Protein AF-A0A328RUW9-F1 (afdb_monomer_lite)

Foldseek 3Di:
DDDDDDDDPDPDDPPPDDPPDDPDLVVLVVQLVVLVVPDQPSNLVSLVVSLVVLLVCCVPCVDPDDLVVLLSSLLSNLLSLLVNLQSLLVCLVPPPDDLVVNLVSLVVSLVSLVSSLVSLVVPVVNDQLLSNLSSLLSNLLSLLSNLLSLLVVLVVVPDDNDQLLVSLVSNVSSLVSLQSSCVSLVHHLVVCCVVFVPDLLVPQDLVCLCVGPQLVVQLVSLLVQCVDPSSLSSQCSNLVHNDSVVSSNSVSSLSSQASNNLNVLCPDPVNVVLSVVSNPQGDSCSSPDPSNVVVSVSSVVSSVSNNDPND

Structure (mmCIF, N/CA/C/O backbone):
data_AF-A0A328RUW9-F1
#
_entry.id   AF-A0A328RUW9-F1
#
loop_
_atom_site.group_PDB
_atom_site.id
_atom_site.type_symbol
_atom_site.label_atom_id
_atom_site.label_alt_id
_atom_site.label_comp_id
_atom_site.label_asym_id
_atom_site.label_entity_id
_atom_site.label_seq_id
_atom_site.pdbx_PDB_ins_code
_atom_site.Cartn_x
_atom_site.Cartn_y
_atom_site.Cartn_z
_atom_site.occupancy
_atom_site.B_iso_or_equiv
_atom_site.auth_seq_id
_atom_site.auth_comp_id
_atom_site.auth_asym_id
_atom_site.auth_atom_id
_atom_site.pdbx_PDB_model_num
ATOM 1 N N . MET A 1 1 ? -26.340 42.528 10.826 1.00 33.12 1 MET A N 1
ATOM 2 C CA . MET A 1 1 ? -26.388 43.174 9.498 1.00 33.12 1 MET A CA 1
ATOM 3 C C . MET A 1 1 ? -25.494 42.366 8.569 1.00 33.12 1 MET A C 1
ATOM 5 O O . MET A 1 1 ? -24.301 42.262 8.814 1.00 33.12 1 MET A O 1
ATOM 9 N N . PHE A 1 2 ? -26.116 41.661 7.626 1.00 29.81 2 PHE A N 1
ATOM 10 C CA . PHE A 1 2 ? -25.502 40.698 6.710 1.00 29.81 2 PHE A CA 1
ATOM 11 C C . PHE A 1 2 ? -24.514 41.362 5.740 1.00 29.81 2 PHE A C 1
ATOM 13 O O . PHE A 1 2 ? -24.867 42.364 5.126 1.00 29.81 2 PHE A O 1
ATOM 20 N N . LYS A 1 3 ? -23.371 40.717 5.474 1.00 25.55 3 LYS A N 1
ATOM 21 C CA . LYS A 1 3 ? -22.758 40.725 4.137 1.00 25.55 3 LYS A CA 1
ATOM 22 C C . LYS A 1 3 ? -22.291 39.315 3.778 1.00 25.55 3 LYS A C 1
ATOM 24 O O . LYS A 1 3 ? -21.266 38.836 4.246 1.00 25.55 3 LYS A O 1
ATOM 29 N N . LYS A 1 4 ? -23.117 38.661 2.958 1.00 32.19 4 LYS A N 1
ATOM 30 C CA . LYS A 1 4 ? -22.759 37.515 2.124 1.00 32.19 4 LYS A CA 1
ATOM 31 C C . LYS A 1 4 ? -21.744 37.995 1.081 1.00 32.19 4 LYS A C 1
ATOM 33 O O . LYS A 1 4 ? -22.046 38.950 0.372 1.00 32.19 4 LYS A O 1
ATOM 38 N N . CYS A 1 5 ? -20.620 37.304 0.942 1.00 24.52 5 CYS A N 1
ATOM 39 C CA . CYS A 1 5 ? -19.875 37.268 -0.313 1.00 24.52 5 CYS A CA 1
ATOM 40 C C . CYS A 1 5 ? -19.862 35.818 -0.785 1.00 24.52 5 CYS A C 1
ATOM 42 O O . CYS A 1 5 ? -19.140 34.977 -0.257 1.00 24.52 5 CYS A O 1
ATOM 44 N N . SER A 1 6 ? -20.742 35.538 -1.740 1.00 26.14 6 SER A N 1
ATOM 45 C CA . SER A 1 6 ? -20.756 34.318 -2.531 1.00 26.14 6 SER A CA 1
ATOM 46 C C . SER A 1 6 ? -19.511 34.302 -3.417 1.00 26.14 6 SER A C 1
ATOM 48 O O . SER A 1 6 ? -19.382 35.159 -4.288 1.00 26.14 6 SER A O 1
ATOM 50 N N . PHE A 1 7 ? -18.613 33.337 -3.227 1.00 26.19 7 PHE A N 1
ATOM 51 C CA . PHE A 1 7 ? -17.617 32.994 -4.240 1.00 26.19 7 PHE A CA 1
ATOM 52 C C . PHE A 1 7 ? -18.215 31.894 -5.121 1.00 26.19 7 PHE A C 1
ATOM 54 O O . PHE A 1 7 ? -18.138 30.707 -4.816 1.00 26.19 7 PHE A O 1
ATOM 61 N N . LEU A 1 8 ? -18.893 32.318 -6.189 1.00 23.81 8 LEU A N 1
ATOM 62 C CA . LEU A 1 8 ? -19.174 31.469 -7.342 1.00 23.81 8 LEU A CA 1
ATOM 63 C C . LEU A 1 8 ? -17.848 31.308 -8.100 1.00 23.81 8 LEU A C 1
ATOM 65 O O . LEU A 1 8 ? -17.395 32.253 -8.741 1.00 23.81 8 LEU A O 1
ATOM 69 N N . PHE A 1 9 ? -17.226 30.133 -8.038 1.00 24.97 9 PHE A N 1
ATOM 70 C CA . PHE A 1 9 ? -16.210 29.749 -9.019 1.00 24.97 9 PHE A CA 1
ATOM 71 C C . PHE A 1 9 ? -16.941 29.147 -10.223 1.00 24.97 9 PHE A C 1
ATOM 73 O O . PHE A 1 9 ? -17.293 27.969 -10.244 1.00 24.97 9 PHE A O 1
ATOM 80 N N . LEU A 1 10 ? -17.238 29.997 -11.206 1.00 22.72 10 LEU A N 1
ATOM 81 C CA . LEU A 1 10 ? -17.618 29.576 -12.551 1.00 22.72 10 LEU A CA 1
ATOM 82 C C . LEU A 1 10 ? -16.353 29.048 -13.235 1.00 22.72 10 LEU A C 1
ATOM 84 O O . LEU A 1 10 ? -15.489 29.819 -13.643 1.00 22.72 10 LEU A O 1
ATOM 88 N N . PHE A 1 11 ? -16.239 27.726 -13.340 1.00 25.73 11 PHE A N 1
ATOM 89 C CA . PHE A 1 11 ? -15.258 27.071 -14.199 1.00 25.73 11 PHE A CA 1
ATOM 90 C C . PHE A 1 11 ? -15.738 27.217 -15.650 1.00 25.73 11 PHE A C 1
ATOM 92 O O . PHE A 1 11 ? -16.469 26.383 -16.180 1.00 25.73 11 PHE A O 1
ATOM 99 N N . THR A 1 12 ? -15.388 28.327 -16.296 1.00 25.77 12 THR A N 1
ATOM 100 C CA . THR A 1 12 ? -15.455 28.424 -17.756 1.00 25.77 12 THR A CA 1
ATOM 101 C C . THR A 1 12 ? -14.309 27.605 -18.341 1.00 25.77 12 THR A C 1
ATOM 103 O O . THR A 1 12 ? -13.162 28.046 -18.354 1.00 25.77 12 THR A O 1
ATOM 106 N N . LEU A 1 13 ? -14.643 26.400 -18.806 1.00 27.92 13 LEU A N 1
ATOM 107 C CA . LEU A 1 13 ? -13.865 25.615 -19.762 1.00 27.92 13 LEU A CA 1
ATOM 108 C C . LEU A 1 13 ? -13.564 26.475 -20.999 1.00 27.92 13 LEU A C 1
ATOM 110 O O . LEU A 1 13 ? -14.406 26.617 -21.884 1.00 27.92 13 LEU A O 1
ATOM 114 N N . PHE A 1 14 ? -12.356 27.030 -21.081 1.00 25.03 14 PHE A N 1
ATOM 115 C CA . PHE A 1 14 ? -11.782 27.407 -22.367 1.00 25.03 14 PHE A CA 1
ATOM 116 C C . PHE A 1 14 ? -11.235 26.140 -23.026 1.00 25.03 14 PHE A C 1
ATOM 118 O O . PHE A 1 14 ? -10.097 25.731 -22.814 1.00 25.03 14 PHE A O 1
ATOM 125 N N . LEU A 1 15 ? -12.093 25.510 -23.829 1.00 30.55 15 LEU A N 1
ATOM 126 C CA . LEU A 1 15 ? -11.693 24.635 -24.924 1.00 30.55 15 LEU A CA 1
ATOM 127 C C . LEU A 1 15 ? -11.049 25.507 -26.008 1.00 30.55 15 LEU A C 1
ATOM 129 O O . LEU A 1 15 ? -11.712 25.969 -26.931 1.00 30.55 15 LEU A O 1
ATOM 133 N N . THR A 1 16 ? -9.748 25.740 -25.895 1.00 27.42 16 THR A N 1
ATOM 134 C CA . THR A 1 16 ? -8.914 26.005 -27.069 1.00 27.42 16 THR A CA 1
ATOM 135 C C . THR A 1 16 ? -7.974 24.826 -27.203 1.00 27.42 16 THR A C 1
ATOM 137 O O . THR A 1 16 ? -6.966 24.740 -26.508 1.00 27.42 16 THR A O 1
ATOM 140 N N . SER A 1 17 ? -8.368 23.882 -28.052 1.00 31.27 17 SER A N 1
ATOM 141 C CA . SER A 1 17 ? -7.553 22.754 -28.484 1.00 31.27 17 SER A CA 1
ATOM 142 C C . SER A 1 17 ? -6.257 23.276 -29.113 1.00 31.27 17 SER A C 1
ATOM 144 O O . SER A 1 17 ? -6.317 23.928 -30.160 1.00 31.27 17 SER A O 1
ATOM 146 N N . PRO A 1 18 ? -5.075 22.994 -28.537 1.00 29.78 18 PRO A N 1
ATOM 147 C CA . PRO A 1 18 ? -3.850 23.116 -29.299 1.00 29.78 18 PRO A CA 1
ATOM 148 C C . PRO A 1 18 ? -3.892 22.045 -30.392 1.00 29.78 18 PRO A C 1
ATOM 150 O O . PRO A 1 18 ? -4.284 20.903 -30.151 1.00 29.78 18 PRO A O 1
ATOM 153 N N . SER A 1 19 ? -3.520 22.419 -31.612 1.00 30.72 19 SER A N 1
ATOM 154 C CA . SER A 1 19 ? -3.302 21.484 -32.713 1.00 30.72 19 SER A CA 1
ATOM 155 C C . SER A 1 19 ? -2.382 20.345 -32.255 1.00 30.72 19 SER A C 1
ATOM 157 O O . SER A 1 19 ? -1.249 20.602 -31.848 1.00 30.72 19 SER A O 1
ATOM 159 N N . PHE A 1 20 ? -2.889 19.111 -32.324 1.00 38.22 20 PHE A N 1
ATOM 160 C CA . PHE A 1 20 ? -2.247 17.851 -31.930 1.00 38.22 20 PHE A CA 1
ATOM 161 C C . PHE A 1 20 ? -1.068 17.489 -32.854 1.00 38.22 20 PHE A C 1
ATOM 163 O O . PHE A 1 20 ? -1.126 16.541 -33.634 1.00 38.22 20 PHE A O 1
ATOM 170 N N . ALA A 1 21 ? 0.008 18.268 -32.804 1.00 32.38 21 ALA A N 1
ATOM 171 C CA . ALA A 1 21 ? 1.264 17.947 -33.464 1.00 32.38 21 ALA A CA 1
ATOM 172 C C . ALA A 1 21 ? 2.242 17.393 -32.419 1.00 32.38 21 ALA A C 1
ATOM 174 O O . ALA A 1 21 ? 2.659 18.124 -31.528 1.00 32.38 21 ALA A O 1
ATOM 175 N N . GLN A 1 22 ? 2.554 16.096 -32.536 1.00 40.03 22 GLN A N 1
ATOM 176 C CA . GLN A 1 22 ? 3.669 15.377 -31.897 1.00 40.03 22 GLN A CA 1
ATOM 177 C C . GLN A 1 22 ? 4.031 15.845 -30.479 1.00 40.03 22 GLN A C 1
ATOM 179 O O . GLN A 1 22 ? 5.004 16.570 -30.276 1.00 40.03 22 GLN A O 1
ATOM 184 N N . ILE A 1 23 ? 3.291 15.362 -29.479 1.00 44.06 23 ILE A N 1
ATOM 185 C CA . ILE A 1 23 ? 3.756 15.462 -28.096 1.00 44.06 23 ILE A CA 1
ATOM 186 C C . ILE A 1 23 ? 4.959 14.524 -27.954 1.00 44.06 23 ILE A C 1
ATOM 188 O O . ILE A 1 23 ? 4.825 13.304 -27.988 1.00 44.06 23 ILE A O 1
ATOM 192 N N . ASN A 1 24 ? 6.150 15.105 -27.850 1.00 47.62 24 ASN A N 1
ATOM 193 C CA . ASN A 1 24 ? 7.398 14.376 -27.694 1.00 47.62 24 ASN A CA 1
ATOM 194 C C . ASN A 1 24 ? 7.461 13.797 -26.271 1.00 47.62 24 ASN A C 1
ATOM 196 O O . ASN A 1 24 ? 7.440 14.545 -25.292 1.00 47.62 24 ASN A O 1
ATOM 200 N N . THR A 1 25 ? 7.556 12.477 -26.125 1.00 44.00 25 THR A N 1
ATOM 201 C CA . THR A 1 25 ? 7.647 11.815 -24.812 1.00 44.00 25 THR A CA 1
ATOM 202 C C . THR A 1 25 ? 8.848 12.270 -23.992 1.00 44.00 25 THR A C 1
ATOM 204 O O . THR A 1 25 ? 8.762 12.301 -22.765 1.00 44.00 25 THR A O 1
ATOM 207 N N . SER A 1 26 ? 9.918 12.748 -24.637 1.00 41.44 26 SER A N 1
ATOM 208 C CA . SER A 1 26 ? 11.033 13.401 -23.940 1.00 41.44 26 SER A CA 1
ATOM 209 C C . SER A 1 26 ? 10.656 14.756 -23.322 1.00 41.44 26 SER A C 1
ATOM 211 O O . SER A 1 26 ? 11.177 15.108 -22.268 1.00 41.44 26 SER A O 1
ATOM 213 N N . GLU A 1 27 ? 9.701 15.495 -23.894 1.00 47.84 27 GLU A N 1
ATOM 214 C CA . GLU A 1 27 ? 9.197 16.751 -23.326 1.00 47.84 27 GLU A CA 1
ATOM 215 C C . GLU A 1 27 ? 8.277 16.494 -22.124 1.00 47.84 27 GLU A C 1
ATOM 217 O O . GLU A 1 27 ? 8.373 17.194 -21.116 1.00 47.84 27 GLU A O 1
ATOM 222 N N . ILE A 1 28 ? 7.437 15.451 -22.191 1.00 49.62 28 ILE A N 1
ATOM 223 C CA . ILE A 1 28 ? 6.657 14.973 -21.036 1.00 49.62 28 ILE A CA 1
ATOM 224 C C . ILE A 1 28 ? 7.605 14.516 -19.924 1.00 49.62 28 ILE A C 1
ATOM 226 O O . ILE A 1 28 ? 7.399 14.869 -18.767 1.00 49.62 28 ILE A O 1
ATOM 230 N N . LEU A 1 29 ? 8.652 13.759 -20.266 1.00 49.72 29 LEU A N 1
ATOM 231 C CA . LEU A 1 29 ? 9.637 13.261 -19.309 1.00 49.72 29 LEU A CA 1
ATOM 232 C C . LEU A 1 29 ? 10.395 14.406 -18.628 1.00 49.72 29 LEU A C 1
ATOM 234 O O . LEU A 1 29 ? 10.507 14.396 -17.406 1.00 49.72 29 LEU A O 1
ATOM 238 N N . ASN A 1 30 ? 10.851 15.402 -19.390 1.00 50.91 30 ASN A N 1
ATOM 239 C CA . ASN A 1 30 ? 11.522 16.580 -18.842 1.00 50.91 30 ASN A CA 1
ATOM 240 C C . ASN A 1 30 ? 10.573 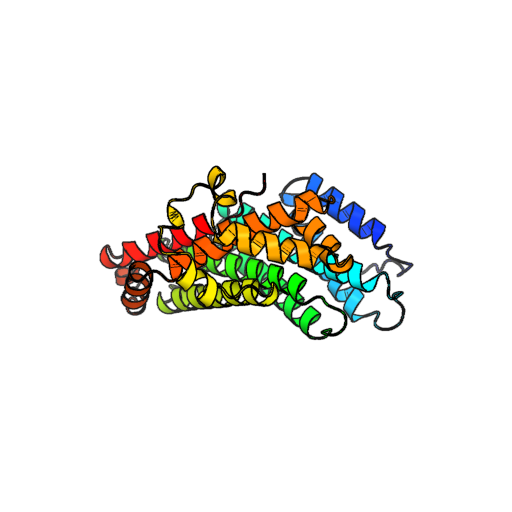17.376 -17.942 1.00 50.91 30 ASN A C 1
ATOM 242 O O . ASN A 1 30 ? 10.926 17.672 -16.811 1.00 50.91 30 ASN A O 1
ATOM 246 N N . LYS A 1 31 ? 9.323 17.616 -18.362 1.00 51.66 31 LYS A N 1
ATOM 247 C CA . LYS A 1 31 ? 8.317 18.299 -17.528 1.00 51.66 31 LYS A CA 1
ATOM 248 C C . LYS A 1 31 ? 7.958 17.514 -16.266 1.00 51.66 31 LYS A C 1
ATOM 250 O O . LYS A 1 31 ? 7.716 18.111 -15.221 1.00 51.66 31 LYS A O 1
ATOM 255 N N . TYR A 1 32 ? 7.930 16.187 -16.344 1.00 50.06 32 TYR A N 1
ATOM 256 C CA . TYR A 1 32 ? 7.729 15.311 -15.195 1.00 50.06 32 TYR A CA 1
ATOM 257 C C . TYR A 1 32 ? 8.921 15.386 -14.228 1.00 50.06 32 TYR A C 1
ATOM 259 O O . TYR A 1 32 ? 8.727 15.599 -13.033 1.00 50.06 32 TYR A O 1
ATOM 267 N N . GLN A 1 33 ? 10.153 15.300 -14.731 1.00 50.19 33 GLN A N 1
ATOM 268 C CA . GLN A 1 33 ? 11.377 15.452 -13.936 1.00 50.19 33 GLN A CA 1
ATOM 269 C C . GLN A 1 33 ? 11.500 16.855 -13.315 1.00 50.19 33 GLN A C 1
ATOM 271 O O . GLN A 1 33 ? 11.796 16.970 -12.127 1.00 50.19 33 GLN A O 1
ATOM 276 N N . ASP A 1 34 ? 11.182 17.904 -14.071 1.00 49.72 34 ASP A N 1
ATOM 277 C CA . ASP A 1 34 ? 11.147 19.292 -13.607 1.00 49.72 34 ASP A CA 1
ATOM 278 C C . ASP A 1 34 ? 10.069 19.487 -12.538 1.00 49.72 34 ASP A C 1
ATOM 280 O O . ASP A 1 34 ? 10.302 20.147 -11.528 1.00 49.72 34 ASP A O 1
ATOM 284 N N . SER A 1 35 ? 8.901 18.856 -12.695 1.00 47.50 35 SER A N 1
ATOM 285 C CA . SER A 1 35 ? 7.849 18.909 -11.679 1.00 47.50 35 SER A CA 1
ATOM 286 C C . SER A 1 35 ? 8.295 18.246 -10.372 1.00 47.50 35 SER A C 1
ATOM 288 O O . SER A 1 35 ? 8.070 18.821 -9.307 1.00 47.50 35 SER A O 1
ATOM 290 N N . ILE A 1 36 ? 8.994 17.100 -10.431 1.00 47.34 36 ILE A N 1
ATOM 291 C CA . ILE A 1 36 ? 9.583 16.440 -9.248 1.00 47.34 36 ILE A CA 1
ATOM 292 C C . ILE A 1 36 ? 10.536 17.401 -8.510 1.00 47.34 36 ILE A C 1
ATOM 294 O O . ILE A 1 36 ? 10.608 17.367 -7.281 1.00 47.34 36 ILE A O 1
ATOM 298 N N . LEU A 1 37 ? 11.231 18.279 -9.241 1.00 43.12 37 LEU A N 1
ATOM 299 C CA . LEU A 1 37 ? 12.169 19.271 -8.704 1.00 43.12 37 LEU A CA 1
ATOM 300 C C . LEU A 1 37 ? 11.493 20.557 -8.175 1.00 43.12 37 LEU A C 1
ATOM 302 O O . LEU A 1 37 ? 12.067 21.223 -7.315 1.00 43.12 37 LEU A O 1
ATOM 306 N N . LEU A 1 38 ? 10.288 20.912 -8.640 1.00 42.06 38 LEU A N 1
ATOM 307 C CA . LEU A 1 38 ? 9.646 22.224 -8.410 1.00 42.06 38 LEU A CA 1
ATOM 308 C C . LEU A 1 38 ? 8.835 22.371 -7.103 1.00 42.06 38 LEU A C 1
ATOM 310 O O . LEU A 1 38 ? 8.266 23.429 -6.840 1.00 42.06 38 LEU A O 1
ATOM 314 N N . GLY A 1 39 ? 8.829 21.370 -6.223 1.00 45.47 39 GLY A N 1
ATOM 315 C CA . GLY A 1 39 ? 8.186 21.466 -4.906 1.00 45.47 39 GLY A CA 1
ATOM 316 C C . GLY A 1 39 ? 6.698 21.070 -4.875 1.00 45.47 39 GLY A C 1
ATOM 317 O O . GLY A 1 39 ? 5.991 21.029 -5.879 1.00 45.47 39 GLY A O 1
ATOM 318 N N . LYS A 1 40 ? 6.233 20.725 -3.665 1.00 48.19 40 LYS A N 1
ATOM 319 C CA . LYS A 1 40 ? 5.115 19.793 -3.402 1.00 48.19 40 LYS A CA 1
ATOM 320 C C . LYS A 1 40 ? 3.722 20.202 -3.914 1.00 48.19 40 LYS A C 1
ATOM 322 O O . LYS A 1 40 ? 2.933 19.312 -4.217 1.00 48.19 40 LYS A O 1
ATOM 327 N N . GLU A 1 41 ? 3.385 21.492 -4.010 1.00 39.97 41 GLU A N 1
ATOM 328 C CA . GLU A 1 41 ? 2.019 21.915 -4.386 1.00 39.97 41 GLU A CA 1
ATOM 329 C C . GLU A 1 41 ? 1.788 22.062 -5.891 1.00 39.97 41 GLU A C 1
ATOM 331 O O . GLU A 1 41 ? 0.758 21.608 -6.388 1.00 39.97 41 GLU A O 1
ATOM 336 N N . GLN A 1 42 ? 2.738 22.640 -6.634 1.00 45.25 42 GLN A N 1
ATOM 337 C CA . GLN A 1 42 ? 2.649 22.698 -8.099 1.00 45.25 42 GLN A CA 1
ATOM 338 C C . GLN A 1 42 ? 2.752 21.294 -8.709 1.00 45.25 42 GLN A C 1
ATOM 340 O O . GLN A 1 42 ? 2.108 21.007 -9.713 1.00 45.25 42 GLN A O 1
ATOM 345 N N . PHE A 1 43 ? 3.473 20.392 -8.038 1.00 47.97 43 PHE A N 1
ATOM 346 C CA . PHE A 1 43 ? 3.611 18.993 -8.423 1.00 47.97 43 PHE A CA 1
ATOM 347 C C . PHE A 1 43 ? 2.277 18.238 -8.520 1.00 47.97 43 PHE A C 1
ATOM 349 O O . PHE A 1 43 ? 2.072 17.491 -9.469 1.00 47.97 43 PHE A O 1
ATOM 356 N N . PHE A 1 44 ? 1.352 18.431 -7.572 1.00 46.75 44 PHE A N 1
ATOM 357 C CA . PHE A 1 44 ? 0.122 17.631 -7.501 1.00 46.75 44 PHE A CA 1
ATOM 358 C C . PHE A 1 44 ? -0.809 17.872 -8.697 1.00 46.75 44 PHE A C 1
ATOM 360 O O . PHE A 1 44 ? -1.195 16.924 -9.381 1.00 46.75 44 PHE A O 1
ATOM 367 N N . ASN A 1 45 ? -1.115 19.138 -8.996 1.00 53.09 45 ASN A N 1
ATOM 368 C CA . ASN A 1 45 ? -1.995 19.478 -10.118 1.00 53.09 45 ASN A CA 1
ATOM 369 C C . ASN A 1 45 ? -1.340 19.114 -11.455 1.00 53.09 45 ASN A C 1
ATOM 371 O O . ASN A 1 45 ? -1.989 18.524 -12.313 1.00 53.09 45 ASN A O 1
ATOM 375 N N . VAL A 1 46 ? -0.035 19.377 -11.593 1.00 54.22 46 VAL A N 1
ATOM 376 C CA . VAL A 1 46 ? 0.720 19.072 -12.814 1.00 54.22 46 VAL A CA 1
ATOM 377 C C . VAL A 1 46 ? 0.781 17.565 -13.065 1.00 54.22 46 VAL A C 1
ATOM 379 O O . VAL A 1 46 ? 0.483 17.128 -14.171 1.00 54.22 46 VAL A O 1
ATOM 382 N N . VAL A 1 47 ? 1.086 16.742 -12.059 1.00 55.25 47 VAL A N 1
ATOM 383 C CA . VAL A 1 47 ? 1.159 15.281 -12.227 1.00 55.25 47 VAL A CA 1
ATOM 384 C C . VAL A 1 47 ? -0.216 14.656 -12.434 1.00 55.25 47 VAL A C 1
ATOM 386 O O . VAL A 1 47 ? -0.340 13.702 -13.207 1.00 55.25 47 VAL A O 1
ATOM 389 N N . GLN A 1 48 ? -1.260 15.173 -11.783 1.00 57.59 48 GLN A N 1
ATOM 390 C CA . GLN A 1 48 ? -2.625 14.699 -11.995 1.00 57.59 48 GLN A CA 1
ATOM 391 C C . GLN A 1 48 ? -3.107 15.010 -13.419 1.00 57.59 48 GLN A C 1
ATOM 393 O O . GLN A 1 48 ? -3.549 14.095 -14.116 1.00 57.59 48 GLN A O 1
ATOM 398 N N . GLU A 1 49 ? -2.968 16.258 -13.875 1.00 63.38 49 GLU A N 1
ATOM 399 C CA . GLU A 1 49 ? -3.320 16.670 -15.240 1.00 63.38 49 GLU A CA 1
ATOM 400 C C . GLU A 1 49 ? -2.501 15.907 -16.285 1.00 63.38 49 GLU A C 1
ATOM 402 O O . GLU A 1 49 ? -3.059 15.403 -17.256 1.00 63.38 49 GLU A O 1
ATOM 407 N N . GLN A 1 50 ? -1.196 15.727 -16.058 1.00 61.22 50 GLN A N 1
ATOM 408 C CA . GLN A 1 50 ? -0.329 14.951 -16.947 1.00 61.22 50 GLN A CA 1
ATOM 409 C C . GLN A 1 50 ? -0.709 13.473 -16.988 1.00 61.22 50 GLN A C 1
ATOM 411 O O . GLN A 1 50 ? -0.698 12.870 -18.055 1.00 61.22 50 GLN A O 1
ATOM 416 N N . THR A 1 51 ? -1.071 12.871 -15.854 1.00 60.66 51 THR A N 1
ATOM 417 C CA . THR A 1 51 ? -1.476 11.460 -15.833 1.00 60.66 51 THR A CA 1
ATOM 418 C C . THR A 1 51 ? -2.776 11.251 -16.602 1.00 60.66 51 THR A C 1
ATOM 420 O O . THR A 1 51 ? -2.874 10.298 -17.371 1.00 60.66 51 THR A O 1
ATOM 423 N N . LEU A 1 52 ? -3.753 12.148 -16.436 1.00 63.09 52 LEU A N 1
ATOM 424 C CA . LEU A 1 52 ? -5.004 12.109 -17.195 1.00 63.09 52 LEU A CA 1
ATOM 425 C C . LEU A 1 52 ? -4.758 12.352 -18.689 1.00 63.09 52 LEU A C 1
ATOM 427 O O . LEU A 1 52 ? -5.256 11.593 -19.511 1.00 63.09 52 LEU A O 1
ATOM 431 N N . MET A 1 53 ? -3.903 13.318 -19.037 1.00 66.00 53 MET A N 1
ATOM 432 C CA . MET A 1 53 ? -3.499 13.586 -20.420 1.00 66.00 53 MET A CA 1
ATOM 433 C C . MET A 1 53 ? -2.816 12.374 -21.070 1.00 66.00 53 MET A C 1
ATOM 435 O O . MET A 1 53 ? -3.103 12.056 -22.222 1.00 66.00 53 MET A O 1
ATOM 439 N N . ILE A 1 54 ? -1.942 11.668 -20.345 1.00 63.94 54 ILE A N 1
ATOM 440 C CA . ILE A 1 54 ? -1.300 10.435 -20.826 1.00 63.94 54 ILE A CA 1
ATOM 441 C C . ILE A 1 54 ? -2.346 9.340 -21.051 1.00 63.94 54 ILE A C 1
ATOM 443 O O . ILE A 1 54 ? -2.297 8.663 -22.075 1.00 63.94 54 ILE A O 1
ATOM 447 N N . ILE A 1 55 ? -3.293 9.163 -20.125 1.00 61.12 55 ILE A N 1
ATOM 448 C CA . ILE A 1 55 ? -4.377 8.182 -20.274 1.00 61.12 55 ILE A CA 1
ATOM 449 C C . ILE A 1 55 ? -5.214 8.498 -21.516 1.00 61.12 55 ILE A C 1
ATOM 451 O O . ILE A 1 55 ? -5.405 7.607 -22.341 1.00 61.12 55 ILE A O 1
ATOM 455 N N . ASP A 1 56 ? -5.651 9.747 -21.679 1.00 64.62 56 ASP A N 1
ATOM 456 C CA . ASP A 1 56 ? -6.457 10.174 -22.824 1.00 64.62 56 ASP A CA 1
ATOM 457 C C . ASP A 1 56 ? -5.692 9.978 -24.140 1.00 64.62 56 ASP A C 1
ATOM 459 O O . ASP A 1 56 ? -6.229 9.398 -25.081 1.00 64.62 56 ASP A O 1
ATOM 463 N N . THR A 1 57 ? -4.410 10.356 -24.184 1.00 63.47 57 THR A N 1
ATOM 464 C CA . THR A 1 57 ? -3.539 10.168 -25.361 1.00 63.47 57 THR A CA 1
ATOM 465 C C . THR A 1 57 ? -3.385 8.687 -25.720 1.00 63.47 57 THR A C 1
ATOM 467 O O . THR A 1 57 ? -3.467 8.301 -26.883 1.00 63.47 57 THR A O 1
ATOM 470 N N . LEU A 1 58 ? -3.205 7.818 -24.722 1.00 62.94 58 LEU A N 1
ATOM 471 C CA . LEU A 1 58 ? -3.068 6.378 -24.946 1.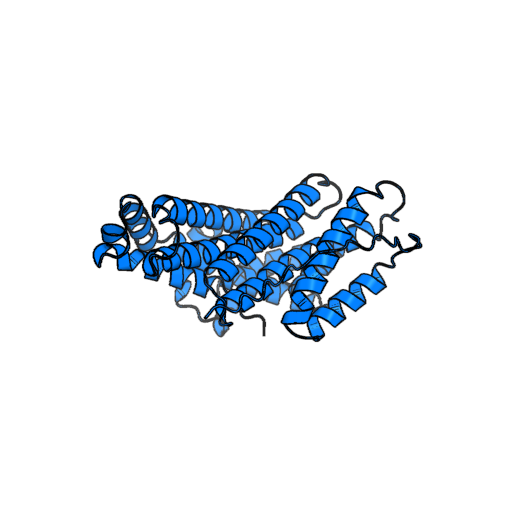00 62.94 58 LEU A CA 1
ATOM 472 C C . LEU A 1 58 ? -4.391 5.688 -25.322 1.00 62.94 58 LEU A C 1
ATOM 474 O O . LEU A 1 58 ? -4.364 4.575 -25.854 1.00 62.94 58 LEU A O 1
ATOM 478 N N . GLN A 1 59 ? -5.537 6.305 -25.023 1.00 64.12 59 GLN A N 1
ATOM 479 C CA . GLN A 1 59 ? -6.860 5.804 -25.394 1.00 64.12 59 GLN A CA 1
ATOM 480 C C . GLN A 1 59 ? -7.269 6.215 -26.813 1.00 64.12 59 GLN A C 1
ATOM 482 O O . GLN A 1 59 ? -7.931 5.429 -27.493 1.00 64.12 59 GLN A O 1
ATOM 487 N N . THR A 1 60 ? -6.879 7.408 -27.265 1.00 60.44 60 THR A N 1
ATOM 488 C CA . THR A 1 60 ? -7.279 7.956 -28.569 1.00 60.44 60 THR A CA 1
ATOM 489 C C . THR A 1 60 ? -6.378 7.512 -29.725 1.00 60.44 60 THR A C 1
ATOM 491 O O . THR A 1 60 ? -6.888 7.299 -30.822 1.00 60.44 60 THR A O 1
ATOM 494 N N . ASP A 1 61 ? -5.081 7.276 -29.495 1.00 55.88 61 ASP A N 1
ATOM 495 C CA . ASP A 1 61 ? -4.095 7.011 -30.559 1.00 55.88 61 ASP A CA 1
ATOM 496 C C . ASP A 1 61 ? -3.643 5.538 -30.635 1.00 55.88 61 ASP A C 1
ATOM 498 O O . ASP A 1 61 ? -2.491 5.163 -30.393 1.00 55.88 61 ASP A O 1
ATOM 502 N N . THR A 1 62 ? -4.573 4.646 -30.989 1.00 51.50 62 THR A N 1
ATOM 503 C CA . THR A 1 62 ? -4.312 3.192 -31.011 1.00 51.50 62 THR A CA 1
ATOM 504 C C . THR A 1 62 ? -3.393 2.713 -32.149 1.00 51.50 62 THR A C 1
ATOM 506 O O . THR A 1 62 ? -2.796 1.635 -32.024 1.00 51.50 62 THR A O 1
ATOM 509 N N . GLU A 1 63 ? -3.166 3.506 -33.204 1.00 52.19 63 GLU A N 1
ATOM 510 C CA . GLU A 1 63 ? -2.503 3.019 -34.429 1.00 52.19 63 GLU A CA 1
ATOM 511 C C . GLU A 1 63 ? -1.125 3.637 -34.750 1.00 52.19 63 GLU A C 1
ATOM 513 O O . GLU A 1 63 ? -0.315 2.948 -35.364 1.00 52.19 63 GLU A O 1
ATOM 518 N N . ASN A 1 64 ? -0.770 4.838 -34.266 1.00 49.19 64 ASN A N 1
ATOM 519 C CA . ASN A 1 64 ? 0.399 5.570 -34.804 1.00 49.19 64 ASN A CA 1
ATOM 520 C C . ASN A 1 64 ? 1.604 5.779 -33.873 1.00 49.19 64 ASN A C 1
ATOM 522 O O . ASN A 1 64 ? 2.613 6.321 -34.317 1.00 49.19 64 ASN A O 1
ATOM 526 N N . ILE A 1 65 ? 1.566 5.333 -32.614 1.00 51.19 65 ILE A N 1
ATOM 527 C CA . ILE A 1 65 ? 2.746 5.428 -31.738 1.00 51.19 65 ILE A CA 1
ATOM 528 C C . ILE A 1 65 ? 3.766 4.344 -32.142 1.00 51.19 65 ILE A C 1
ATOM 530 O O . ILE A 1 65 ? 3.429 3.156 -32.006 1.00 51.19 65 ILE A O 1
ATOM 534 N N . PRO A 1 66 ? 4.992 4.699 -32.594 1.00 49.78 66 PRO A N 1
ATOM 535 C CA . PRO A 1 66 ? 6.057 3.734 -32.852 1.00 49.78 66 PRO A CA 1
ATOM 536 C C . PRO A 1 66 ? 6.257 2.851 -31.620 1.00 49.78 66 PRO A C 1
ATOM 538 O O . PRO A 1 66 ? 6.257 3.329 -30.490 1.00 49.78 66 PRO A O 1
ATOM 541 N N . THR A 1 67 ? 6.427 1.548 -31.811 1.00 50.69 67 THR A N 1
ATOM 542 C CA . THR A 1 67 ? 6.481 0.537 -30.735 1.00 50.69 67 THR A CA 1
ATOM 543 C C . THR A 1 67 ? 7.483 0.832 -29.611 1.00 50.69 67 THR A C 1
ATOM 545 O O . THR A 1 67 ? 7.296 0.350 -28.494 1.00 50.69 67 THR A O 1
ATOM 548 N N . LEU A 1 68 ? 8.515 1.639 -29.876 1.00 45.34 68 LEU A N 1
ATOM 549 C CA . LEU A 1 68 ? 9.511 2.063 -28.891 1.00 45.34 68 LEU A CA 1
ATOM 550 C C . LEU A 1 68 ? 8.981 3.106 -27.881 1.00 45.34 68 LEU A C 1
ATOM 552 O O . LEU A 1 68 ? 9.530 3.215 -26.792 1.00 45.34 68 LEU A O 1
ATOM 556 N N . ASP A 1 69 ? 7.890 3.803 -28.198 1.00 66.50 69 ASP A N 1
ATOM 557 C CA . ASP A 1 69 ? 7.347 4.925 -27.418 1.00 66.50 69 ASP A CA 1
ATOM 558 C C . ASP A 1 69 ? 6.190 4.499 -26.475 1.00 66.50 69 ASP A C 1
ATOM 560 O O . ASP A 1 69 ? 5.962 5.069 -25.408 1.00 66.50 69 ASP A O 1
ATOM 564 N N . ARG A 1 70 ? 5.521 3.372 -26.770 1.00 70.25 70 ARG A N 1
ATOM 565 C CA . ARG A 1 70 ? 4.424 2.836 -25.930 1.00 70.25 70 ARG A CA 1
ATOM 566 C C . ARG A 1 70 ? 4.901 2.319 -24.568 1.00 70.25 70 ARG A C 1
ATOM 568 O O . ARG A 1 70 ? 4.271 2.582 -23.546 1.00 70.25 70 ARG A O 1
ATOM 575 N N . ASN A 1 71 ? 6.026 1.601 -24.537 1.00 72.31 71 ASN A N 1
ATOM 576 C CA . ASN A 1 71 ? 6.606 1.084 -23.288 1.00 72.31 71 ASN A CA 1
ATOM 577 C C . ASN A 1 71 ? 7.079 2.211 -22.362 1.00 72.31 71 ASN A C 1
ATOM 579 O O . ASN A 1 71 ? 7.004 2.089 -21.133 1.00 72.31 71 ASN A O 1
ATOM 583 N N . GLU A 1 72 ? 7.555 3.310 -22.948 1.00 75.19 72 GLU A N 1
ATOM 584 C CA . GLU A 1 72 ? 7.913 4.516 -22.212 1.00 75.19 72 GLU A CA 1
ATOM 585 C C . GLU A 1 72 ? 6.661 5.170 -21.627 1.00 75.19 72 GLU A C 1
ATOM 587 O O . GLU A 1 72 ? 6.608 5.388 -20.417 1.00 75.19 72 GLU A O 1
ATOM 592 N N . ALA A 1 73 ? 5.604 5.340 -22.421 1.00 76.00 73 ALA A N 1
ATOM 593 C CA . ALA A 1 73 ? 4.338 5.880 -21.938 1.00 76.00 73 ALA A CA 1
ATOM 594 C C . ALA A 1 73 ? 3.725 5.059 -20.783 1.00 76.00 73 ALA A C 1
ATOM 596 O O . ALA A 1 73 ? 3.267 5.633 -19.796 1.00 76.00 73 ALA A O 1
ATOM 597 N N . TYR A 1 74 ? 3.776 3.720 -20.829 1.00 82.69 74 TYR A N 1
ATOM 598 C CA . TYR A 1 74 ? 3.306 2.879 -19.715 1.00 82.69 74 TYR A CA 1
ATOM 599 C C . TYR A 1 74 ? 4.183 2.988 -18.464 1.00 82.69 74 TYR A C 1
ATOM 601 O O . TYR A 1 74 ? 3.671 2.946 -17.339 1.00 82.69 74 TYR A O 1
ATOM 609 N N . SER A 1 75 ? 5.496 3.142 -18.650 1.00 82.25 75 SER A N 1
ATOM 610 C CA . SER A 1 75 ? 6.433 3.376 -17.547 1.00 82.25 75 SER A CA 1
ATOM 611 C C . SER A 1 75 ? 6.142 4.714 -16.870 1.00 82.25 75 SER A C 1
ATOM 613 O O . SER A 1 75 ? 6.080 4.767 -15.642 1.00 82.25 75 SER A O 1
ATOM 615 N N . ILE A 1 76 ? 5.896 5.764 -17.660 1.00 79.19 76 ILE A N 1
ATOM 616 C CA . ILE A 1 76 ? 5.537 7.097 -17.167 1.00 79.19 76 ILE A CA 1
ATOM 617 C C . ILE A 1 76 ? 4.183 7.051 -16.458 1.00 79.19 76 ILE A C 1
ATOM 619 O O . ILE A 1 76 ? 4.110 7.496 -15.322 1.00 79.19 76 ILE A O 1
ATOM 623 N N . LEU A 1 77 ? 3.147 6.447 -17.051 1.00 83.62 77 LEU A N 1
ATOM 624 C CA . LEU A 1 77 ? 1.826 6.300 -16.422 1.00 83.62 77 LEU A CA 1
ATOM 625 C C . LEU A 1 77 ? 1.910 5.593 -15.061 1.00 83.62 77 LEU A C 1
ATOM 627 O O . LEU A 1 77 ? 1.257 5.988 -14.091 1.00 83.62 77 LEU A O 1
ATOM 631 N N . THR A 1 78 ? 2.717 4.532 -14.986 1.00 87.88 78 THR A N 1
ATOM 632 C CA . THR A 1 78 ? 2.942 3.796 -13.739 1.00 87.88 78 THR A CA 1
ATOM 633 C C . THR A 1 78 ? 3.629 4.686 -12.706 1.00 87.88 78 THR A C 1
ATOM 635 O O . THR A 1 78 ? 3.154 4.791 -11.574 1.00 87.88 78 THR A O 1
ATOM 638 N N . ALA A 1 79 ? 4.730 5.333 -13.096 1.00 84.81 79 ALA A N 1
ATOM 639 C CA . ALA A 1 79 ? 5.491 6.210 -12.220 1.00 84.81 79 ALA A CA 1
ATOM 640 C C . ALA A 1 79 ? 4.642 7.386 -11.729 1.00 84.81 79 ALA A C 1
ATOM 642 O O . ALA A 1 79 ? 4.526 7.582 -10.523 1.00 84.81 79 ALA A O 1
ATOM 643 N N . SER A 1 80 ? 3.974 8.102 -12.628 1.00 79.75 80 SER A N 1
ATOM 644 C CA . SER A 1 80 ? 3.161 9.269 -12.296 1.00 79.75 80 SER A CA 1
ATOM 645 C C . SER A 1 80 ? 2.014 8.917 -11.349 1.00 79.75 80 SER A C 1
ATOM 647 O O . SER A 1 80 ? 1.816 9.599 -10.347 1.00 79.75 80 SER A O 1
ATOM 649 N N . SER A 1 81 ? 1.315 7.802 -11.589 1.00 87.00 81 SER A N 1
ATOM 650 C CA . SER A 1 81 ? 0.241 7.329 -10.706 1.00 87.00 81 SER A CA 1
ATOM 651 C C . SER A 1 81 ? 0.769 6.952 -9.318 1.00 87.00 81 SER A C 1
ATOM 653 O O . SER A 1 81 ? 0.153 7.285 -8.304 1.00 87.00 81 SER A O 1
ATOM 655 N N . PHE A 1 82 ? 1.923 6.277 -9.258 1.00 89.50 82 PHE A N 1
ATOM 656 C CA . PHE A 1 82 ? 2.580 5.928 -7.999 1.00 89.50 82 PHE A CA 1
ATOM 657 C C . PHE A 1 82 ? 2.999 7.176 -7.213 1.00 89.50 82 PHE A C 1
ATOM 659 O O . PHE A 1 82 ? 2.695 7.294 -6.025 1.00 89.50 82 PHE A O 1
ATOM 666 N N . TYR A 1 83 ? 3.662 8.126 -7.872 1.00 83.75 83 TYR A N 1
ATOM 667 C CA . TYR A 1 83 ? 4.124 9.350 -7.231 1.00 83.75 83 TYR A CA 1
ATOM 668 C C . TYR A 1 83 ? 2.978 10.249 -6.806 1.00 83.75 83 TYR A C 1
ATOM 670 O O . TYR A 1 83 ? 3.041 10.808 -5.712 1.00 83.75 83 TYR A O 1
ATOM 678 N N . ASN A 1 84 ? 1.913 10.339 -7.604 1.00 82.56 84 ASN A N 1
ATOM 679 C CA . ASN A 1 84 ? 0.746 11.102 -7.196 1.00 82.56 84 ASN A CA 1
ATOM 680 C C . ASN A 1 84 ? 0.182 10.560 -5.877 1.00 82.56 84 ASN A C 1
ATOM 682 O O . ASN A 1 84 ? -0.068 11.321 -4.945 1.00 82.56 84 ASN A O 1
ATOM 686 N N . ALA A 1 85 ? 0.072 9.235 -5.751 1.00 87.38 85 ALA A N 1
ATOM 687 C CA . ALA A 1 85 ? -0.344 8.606 -4.505 1.00 87.38 85 ALA A CA 1
ATOM 688 C C . ALA A 1 85 ? 0.612 8.927 -3.349 1.00 87.38 85 ALA A C 1
ATOM 690 O O . ALA A 1 85 ? 0.177 9.351 -2.280 1.00 87.38 85 ALA A O 1
ATOM 691 N N . TYR A 1 86 ? 1.915 8.763 -3.575 1.00 85.00 86 TYR A N 1
ATOM 692 C CA . TYR A 1 86 ? 2.946 8.982 -2.567 1.00 85.00 86 TYR A CA 1
ATOM 693 C C . TYR A 1 86 ? 2.961 10.416 -2.024 1.00 85.00 86 TYR A C 1
ATOM 695 O O . TYR A 1 86 ? 2.828 10.625 -0.816 1.00 85.00 86 TYR A O 1
ATOM 703 N N . PHE A 1 87 ? 3.097 11.410 -2.902 1.00 81.19 87 PHE A N 1
ATOM 704 C CA . PHE A 1 87 ? 3.222 12.807 -2.492 1.00 81.19 87 PHE A CA 1
ATOM 705 C C . PHE A 1 87 ? 1.942 13.338 -1.863 1.00 81.19 87 PHE A C 1
ATOM 707 O O . PHE A 1 87 ? 1.999 14.079 -0.885 1.00 81.19 87 PHE A O 1
ATOM 714 N N . SER A 1 88 ? 0.787 12.904 -2.351 1.00 81.31 88 SER A N 1
ATOM 715 C CA . SER A 1 88 ? -0.486 13.280 -1.745 1.00 81.31 88 SER A CA 1
ATOM 716 C C . SER A 1 88 ? -0.676 12.689 -0.363 1.00 81.31 88 SER A C 1
ATOM 718 O O . SER A 1 88 ? -1.210 13.349 0.522 1.00 81.31 88 SER A O 1
ATOM 720 N N . ILE A 1 89 ? -0.225 11.452 -0.150 1.00 84.81 89 ILE A N 1
ATOM 721 C CA . ILE A 1 89 ? -0.238 10.850 1.178 1.00 84.81 89 ILE A CA 1
ATOM 722 C C . ILE A 1 89 ? 0.694 11.619 2.112 1.00 84.81 89 ILE A C 1
ATOM 724 O O . ILE A 1 89 ? 0.298 11.912 3.236 1.00 84.81 89 ILE A O 1
ATOM 728 N N . GLN A 1 90 ? 1.885 12.018 1.653 1.00 82.00 90 GLN A N 1
ATOM 729 C CA . GLN A 1 90 ? 2.740 12.909 2.439 1.00 82.00 90 GLN A CA 1
ATOM 730 C C . GLN A 1 90 ? 2.055 14.245 2.745 1.00 82.00 90 GLN 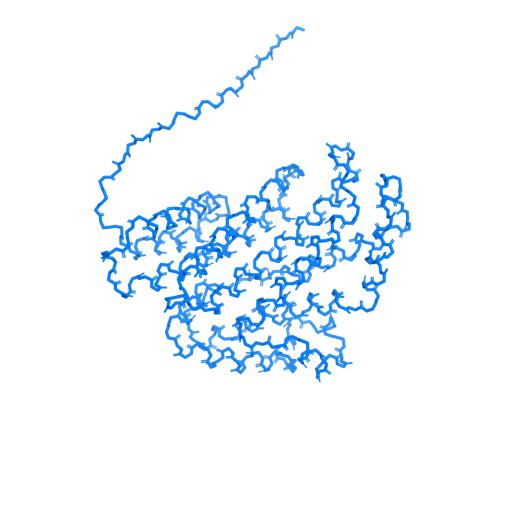A C 1
ATOM 732 O O . GLN A 1 90 ? 2.146 14.710 3.878 1.00 82.00 90 GLN A O 1
ATOM 737 N N . LYS A 1 91 ? 1.350 14.834 1.770 1.00 77.94 91 LYS A N 1
ATOM 738 C CA . LYS A 1 91 ? 0.569 16.065 1.947 1.00 77.94 91 LYS A CA 1
ATOM 739 C C . LYS A 1 91 ? -0.461 15.886 3.062 1.00 77.94 91 LYS A C 1
ATOM 741 O O . LYS A 1 91 ? -0.450 16.611 4.046 1.00 77.94 91 LYS A O 1
ATOM 746 N N . VAL A 1 92 ? -1.278 14.839 2.961 1.00 81.38 92 VAL A N 1
ATOM 747 C CA . VAL A 1 92 ? -2.286 14.465 3.965 1.00 81.38 92 VAL A CA 1
ATOM 748 C C . VAL A 1 92 ? -1.668 14.170 5.334 1.00 81.38 92 VAL A C 1
ATOM 750 O O . VAL A 1 92 ? -2.292 14.429 6.357 1.00 81.38 92 VAL A O 1
ATOM 753 N N . HIS A 1 93 ? -0.463 13.603 5.371 1.00 80.19 93 HIS A N 1
ATOM 754 C CA . HIS A 1 93 ? 0.188 13.205 6.612 1.00 80.19 93 HIS A CA 1
ATOM 755 C C . HIS A 1 93 ? 0.854 14.370 7.356 1.00 80.19 93 HIS A C 1
ATOM 757 O O . HIS A 1 93 ? 0.810 14.396 8.584 1.00 80.19 93 HIS A O 1
ATOM 763 N N . TYR A 1 94 ? 1.487 15.298 6.634 1.00 77.62 94 TYR A N 1
ATOM 764 C CA . TYR A 1 94 ? 2.329 16.342 7.224 1.00 77.62 94 TYR A CA 1
ATOM 765 C C . TYR A 1 94 ? 1.716 17.744 7.182 1.00 77.62 94 TYR A C 1
ATOM 767 O O . TYR A 1 94 ? 2.134 18.598 7.961 1.00 77.62 94 TYR A O 1
ATOM 775 N N . GLU A 1 95 ? 0.758 18.008 6.295 1.00 73.69 95 GLU A N 1
ATOM 776 C CA . GLU A 1 95 ? 0.153 19.333 6.167 1.00 73.69 95 GLU A CA 1
ATOM 777 C C . GLU A 1 95 ? -1.157 19.450 6.949 1.00 73.69 95 GLU A C 1
ATOM 779 O O . GLU A 1 95 ? -1.913 18.494 7.131 1.00 73.69 95 GLU A O 1
ATOM 784 N N . THR A 1 96 ? -1.453 20.668 7.401 1.00 76.50 96 THR A N 1
ATOM 785 C CA . THR A 1 96 ? -2.688 20.992 8.118 1.00 76.50 96 THR A CA 1
ATOM 786 C C . THR A 1 96 ? -3.849 21.161 7.139 1.00 76.50 96 THR A C 1
ATOM 788 O O . THR A 1 96 ? -4.247 22.278 6.814 1.00 76.50 96 THR A O 1
ATOM 791 N N . LEU A 1 97 ? -4.386 20.041 6.659 1.00 77.44 97 LEU A N 1
ATOM 792 C CA . LEU A 1 97 ? -5.594 19.985 5.832 1.00 77.44 97 LEU A CA 1
ATOM 793 C C . LEU A 1 97 ? -6.826 19.678 6.686 1.00 77.44 97 LEU A C 1
ATOM 795 O O . LEU A 1 97 ? -6.726 18.974 7.695 1.00 77.44 97 LEU A O 1
ATOM 799 N N . THR A 1 98 ? -8.008 20.135 6.262 1.00 83.38 98 THR A N 1
ATOM 800 C CA . THR A 1 98 ? -9.247 19.681 6.907 1.00 83.38 98 THR A CA 1
ATOM 801 C C . THR A 1 98 ? -9.444 18.188 6.658 1.00 83.38 98 THR A C 1
ATOM 803 O O . THR A 1 98 ? -9.013 17.645 5.640 1.00 83.38 98 THR A O 1
ATOM 806 N N . LEU A 1 99 ? -10.114 17.498 7.578 1.00 82.19 99 LEU A N 1
ATOM 807 C CA . LEU A 1 99 ? -10.327 16.059 7.442 1.00 82.19 99 LEU A CA 1
ATOM 808 C C . LEU A 1 99 ? -11.161 15.695 6.205 1.00 82.19 99 LEU A C 1
ATOM 810 O O . LEU A 1 99 ? -10.913 14.670 5.572 1.00 82.19 99 LEU A O 1
ATOM 814 N N . TYR A 1 100 ? -12.112 16.557 5.837 1.00 82.81 100 TYR A N 1
ATOM 815 C CA . TYR A 1 100 ? -12.851 16.434 4.584 1.00 82.81 100 TYR A CA 1
ATOM 816 C C . TYR A 1 100 ? -11.905 16.433 3.382 1.00 82.81 100 TYR A C 1
ATOM 818 O O . TYR A 1 100 ? -11.957 15.503 2.578 1.00 82.81 100 TYR A O 1
ATOM 826 N N . ASP A 1 101 ? -11.009 17.420 3.295 1.00 82.25 101 ASP A N 1
ATOM 827 C CA . ASP A 1 101 ? -10.068 17.539 2.177 1.00 82.25 101 ASP A CA 1
ATOM 828 C C . ASP A 1 101 ? -9.134 16.331 2.113 1.00 82.25 101 ASP A C 1
ATOM 830 O O . ASP A 1 101 ? -8.931 15.762 1.043 1.00 82.25 101 ASP A O 1
ATOM 834 N N . GLN A 1 102 ? -8.639 15.869 3.265 1.00 85.56 102 GLN A N 1
ATOM 835 C CA . GLN A 1 102 ? -7.809 14.667 3.345 1.00 85.56 102 GLN A CA 1
ATOM 836 C C . GLN A 1 102 ? -8.530 13.437 2.775 1.00 85.56 102 GLN A C 1
ATOM 838 O O . GLN A 1 102 ? -7.968 12.711 1.954 1.00 85.56 102 GLN A O 1
ATOM 843 N N . VAL A 1 103 ? -9.788 13.205 3.168 1.00 87.00 103 VAL A N 1
ATOM 844 C CA . VAL A 1 103 ? -10.589 12.073 2.673 1.00 87.00 103 VAL A CA 1
ATOM 845 C C . VAL A 1 103 ? -10.870 12.199 1.173 1.00 87.00 103 VAL A C 1
ATOM 847 O O . VAL A 1 103 ? -10.776 11.198 0.460 1.00 87.00 103 VAL A O 1
ATOM 850 N N . GLN A 1 104 ? -11.194 13.397 0.679 1.00 85.00 104 GLN A N 1
ATOM 851 C CA . GLN A 1 104 ? -11.456 13.616 -0.747 1.00 85.00 104 GLN A CA 1
ATOM 852 C C . GLN A 1 104 ? -10.205 13.398 -1.601 1.00 85.00 104 GLN A C 1
ATOM 854 O O . GLN A 1 104 ? -10.270 12.675 -2.594 1.00 85.00 104 GLN A O 1
ATOM 859 N N . ILE A 1 105 ? -9.055 13.936 -1.182 1.00 84.94 105 ILE A N 1
ATOM 860 C CA . ILE A 1 105 ? -7.766 13.725 -1.855 1.00 84.94 105 ILE A CA 1
ATOM 861 C C . ILE A 1 105 ? -7.479 12.224 -1.979 1.00 84.94 105 ILE A C 1
ATOM 863 O O . ILE A 1 105 ? -7.241 11.727 -3.079 1.00 84.94 105 ILE A O 1
ATOM 867 N N . LEU A 1 106 ? -7.583 11.474 -0.875 1.00 90.00 106 LEU A N 1
ATOM 868 C CA . LEU A 1 106 ? -7.324 10.029 -0.866 1.00 90.00 106 LEU A CA 1
ATOM 869 C C . LEU A 1 106 ? -8.287 9.244 -1.773 1.00 90.00 106 LEU A C 1
ATOM 871 O O . LEU A 1 106 ? -7.862 8.304 -2.443 1.00 90.00 106 LEU A O 1
ATOM 875 N N . ARG A 1 107 ? -9.571 9.622 -1.835 1.00 89.81 107 ARG A N 1
ATOM 876 C CA . ARG A 1 107 ? -10.551 8.983 -2.732 1.00 89.81 107 ARG A CA 1
ATOM 877 C C . ARG A 1 107 ? -10.250 9.245 -4.205 1.00 89.81 107 ARG A C 1
ATOM 879 O O . ARG A 1 107 ? -10.287 8.304 -4.995 1.00 89.81 107 ARG A O 1
ATOM 886 N N . ASN A 1 108 ? -9.907 10.482 -4.556 1.00 86.12 108 ASN A N 1
ATOM 887 C CA . ASN A 1 108 ? -9.560 10.851 -5.929 1.00 86.12 108 ASN A CA 1
ATOM 888 C C . ASN A 1 108 ? -8.330 10.074 -6.417 1.00 86.12 108 ASN A C 1
ATOM 890 O O . ASN A 1 108 ? -8.320 9.547 -7.527 1.00 86.12 108 ASN A O 1
ATOM 894 N N . ILE A 1 109 ? -7.325 9.920 -5.552 1.00 88.88 109 ILE A N 1
ATOM 895 C CA . ILE A 1 109 ? -6.127 9.122 -5.840 1.00 88.88 109 ILE A CA 1
ATOM 896 C C . ILE A 1 109 ? -6.478 7.655 -6.059 1.00 88.88 109 ILE A C 1
ATOM 898 O O . ILE A 1 109 ? -5.997 7.056 -7.017 1.00 88.88 109 ILE A O 1
ATOM 902 N N . LEU A 1 110 ? -7.321 7.064 -5.204 1.00 92.56 110 LEU A N 1
ATOM 903 C CA . LEU A 1 110 ? -7.750 5.675 -5.388 1.00 92.56 110 LEU A CA 1
ATOM 904 C C . LEU A 1 110 ? -8.421 5.474 -6.747 1.00 92.56 110 LEU A C 1
ATOM 906 O O . LEU A 1 110 ? -8.060 4.543 -7.462 1.00 92.56 110 LEU A O 1
ATOM 910 N N . GLN A 1 111 ? -9.328 6.376 -7.129 1.00 89.25 111 GLN A N 1
ATOM 911 C CA . GLN A 1 111 ? -10.002 6.324 -8.425 1.00 89.25 111 GLN A CA 1
ATOM 912 C C . GLN A 1 111 ? -9.014 6.427 -9.596 1.00 89.25 111 GLN A C 1
ATOM 914 O O . GLN A 1 111 ? -9.136 5.694 -10.582 1.00 89.25 111 GLN A O 1
ATOM 919 N N . GLN A 1 112 ? -8.016 7.305 -9.493 1.00 86.88 112 GLN A N 1
ATOM 920 C CA . GLN A 1 112 ? -6.978 7.435 -10.512 1.00 86.88 112 GLN A CA 1
ATOM 921 C C . GLN A 1 112 ? -6.132 6.162 -10.618 1.00 86.88 112 GLN A C 1
ATOM 923 O O . GLN A 1 112 ? -5.943 5.650 -11.719 1.00 86.88 112 GLN A O 1
ATOM 928 N N . ILE A 1 113 ? -5.658 5.612 -9.494 1.00 92.44 113 ILE A N 1
ATOM 929 C CA . ILE A 1 113 ? -4.864 4.376 -9.497 1.00 92.44 113 ILE A CA 1
ATOM 930 C C . ILE A 1 113 ? -5.683 3.212 -10.067 1.00 92.44 113 ILE A C 1
ATOM 932 O O . ILE A 1 113 ? -5.159 2.427 -10.856 1.00 92.44 113 ILE A O 1
ATOM 936 N N . ASP A 1 114 ? -6.965 3.105 -9.709 1.00 92.25 114 ASP A N 1
ATOM 937 C CA . ASP A 1 114 ? -7.865 2.086 -10.254 1.00 92.25 114 ASP A CA 1
ATOM 938 C C . ASP A 1 114 ? -8.019 2.215 -11.771 1.00 92.25 114 ASP A C 1
ATOM 940 O O . ASP A 1 114 ? -7.963 1.205 -12.477 1.00 92.25 114 ASP A O 1
ATOM 944 N N . SER A 1 115 ? -8.127 3.445 -12.277 1.00 87.50 115 SER A N 1
ATOM 945 C CA . SER A 1 115 ? -8.186 3.728 -13.714 1.00 87.50 115 SER A CA 1
ATOM 946 C C . SER A 1 115 ? -6.890 3.317 -14.420 1.00 87.50 115 SER A C 1
ATOM 948 O O . SER A 1 115 ? -6.944 2.616 -15.431 1.00 87.50 115 SER A O 1
ATOM 950 N N . SER A 1 116 ? -5.725 3.649 -13.850 1.00 88.81 116 SER A N 1
ATOM 951 C CA . SER A 1 116 ? -4.417 3.235 -14.377 1.00 88.81 116 SER A CA 1
ATOM 952 C C . SER A 1 116 ? -4.250 1.712 -14.374 1.00 88.81 116 SER A C 1
ATOM 954 O O . SER A 1 116 ? -3.826 1.134 -15.373 1.00 88.81 116 SER A O 1
ATOM 956 N N . ILE A 1 117 ? -4.625 1.027 -13.285 1.00 92.56 117 ILE A N 1
ATOM 957 C CA . ILE A 1 117 ? -4.571 -0.442 -13.200 1.00 92.56 117 ILE A CA 1
ATOM 958 C C . ILE A 1 117 ? -5.496 -1.074 -14.241 1.00 92.56 117 ILE A C 1
ATOM 960 O O . ILE A 1 117 ? -5.093 -2.026 -14.912 1.00 92.56 117 ILE A O 1
ATOM 964 N N . LEU A 1 118 ? -6.734 -0.584 -14.359 1.00 90.62 118 LEU A N 1
ATOM 965 C CA . LEU A 1 118 ? -7.704 -1.101 -15.319 1.00 90.62 118 LEU A CA 1
ATOM 966 C C . LEU A 1 118 ? -7.174 -0.947 -16.742 1.00 90.62 118 LEU A C 1
ATOM 968 O O . LEU A 1 118 ? -7.118 -1.932 -17.474 1.00 90.62 118 LEU A O 1
ATOM 972 N N . PHE A 1 119 ? -6.721 0.256 -17.096 1.00 85.94 119 PHE A N 1
ATOM 973 C CA . PHE A 1 119 ? -6.161 0.553 -18.405 1.00 85.94 119 PHE A CA 1
ATOM 974 C C . PHE A 1 119 ? -4.994 -0.382 -18.746 1.00 85.94 119 PHE A C 1
ATOM 976 O O . PHE A 1 119 ? -5.034 -1.079 -19.761 1.00 85.94 119 PHE A O 1
ATOM 983 N N . LEU A 1 120 ? -4.003 -0.492 -17.858 1.00 86.75 120 LEU A N 1
ATOM 984 C CA . LEU A 1 120 ? -2.831 -1.342 -18.068 1.00 86.75 120 LEU A CA 1
ATOM 985 C C . LEU A 1 120 ? -3.190 -2.832 -18.198 1.00 86.75 120 LEU A C 1
ATOM 987 O O . LEU A 1 120 ? -2.596 -3.545 -19.005 1.00 86.75 120 LEU A O 1
ATOM 991 N N . LYS A 1 121 ? -4.203 -3.310 -17.465 1.00 87.94 121 LYS A N 1
ATOM 992 C CA . LYS A 1 121 ? -4.689 -4.696 -17.576 1.00 87.94 121 LYS A CA 1
ATOM 993 C C . LYS A 1 121 ? -5.349 -5.014 -18.915 1.00 87.94 121 LYS A C 1
ATOM 995 O O . LYS A 1 121 ? -5.362 -6.180 -19.298 1.00 87.94 121 LYS A O 1
ATOM 1000 N N . THR A 1 122 ? -5.876 -4.020 -19.632 1.00 85.12 122 THR A N 1
ATOM 1001 C CA . THR A 1 122 ? -6.427 -4.238 -20.983 1.00 85.12 122 THR A CA 1
ATOM 1002 C C . THR A 1 122 ? -5.348 -4.457 -22.046 1.00 85.12 122 THR A C 1
ATOM 1004 O O . THR A 1 122 ? -5.677 -4.825 -23.172 1.00 85.12 122 THR A O 1
ATOM 1007 N N . LYS A 1 123 ? -4.065 -4.250 -21.707 1.00 82.31 123 LYS A N 1
ATOM 1008 C CA . LYS A 1 123 ? -2.916 -4.348 -22.622 1.00 82.31 123 LYS A CA 1
ATOM 1009 C C . LYS A 1 123 ? -1.859 -5.353 -22.115 1.00 82.31 123 LYS A C 1
ATOM 1011 O O . LYS A 1 123 ? -0.694 -4.983 -21.964 1.00 82.31 123 LYS A O 1
ATOM 1016 N N . PRO A 1 124 ? -2.229 -6.621 -21.842 1.00 76.38 124 PRO A N 1
ATOM 1017 C CA . PRO A 1 124 ? -1.351 -7.586 -21.170 1.00 76.38 124 PRO A CA 1
ATOM 1018 C C . PRO A 1 124 ? -0.076 -7.923 -21.957 1.00 76.38 124 PRO A C 1
ATOM 1020 O O . PRO A 1 124 ? 0.943 -8.220 -21.343 1.00 76.38 124 PRO A O 1
ATOM 1023 N N . ASP A 1 125 ? -0.111 -7.834 -23.288 1.00 75.50 125 ASP A N 1
ATOM 1024 C CA . ASP A 1 125 ? 1.039 -8.147 -24.149 1.00 75.50 125 ASP A CA 1
ATOM 1025 C C . ASP A 1 125 ? 2.077 -7.016 -24.211 1.00 75.50 125 ASP A C 1
ATOM 1027 O O . ASP A 1 125 ? 3.199 -7.221 -24.669 1.00 75.50 125 ASP A O 1
ATOM 1031 N N . LEU A 1 126 ? 1.704 -5.813 -23.765 1.00 69.19 126 LEU A N 1
ATOM 1032 C CA . LEU A 1 126 ? 2.530 -4.608 -23.875 1.00 69.19 126 LEU A CA 1
ATOM 1033 C C . LEU A 1 126 ? 2.969 -4.064 -22.514 1.00 69.19 126 LEU A C 1
ATOM 1035 O O . LEU A 1 126 ? 3.962 -3.347 -22.421 1.00 69.19 126 LEU A O 1
ATOM 1039 N N . VAL A 1 127 ? 2.236 -4.387 -21.449 1.00 77.44 127 VAL A N 1
ATOM 1040 C CA . VAL A 1 127 ? 2.529 -3.890 -20.108 1.00 77.44 127 VAL A CA 1
ATOM 1041 C C . VAL A 1 127 ? 3.258 -4.947 -19.307 1.00 77.44 127 VAL A C 1
ATOM 1043 O O . VAL A 1 127 ? 2.765 -6.052 -19.082 1.00 77.44 127 VAL A O 1
ATOM 1046 N N . ASN A 1 128 ? 4.409 -4.563 -18.763 1.00 80.62 128 ASN A N 1
ATOM 1047 C CA . ASN A 1 128 ? 5.059 -5.405 -17.788 1.00 80.62 128 ASN A CA 1
ATOM 1048 C C . ASN A 1 128 ? 4.209 -5.523 -16.507 1.00 80.62 128 ASN A C 1
ATOM 1050 O O . ASN A 1 128 ? 3.967 -4.539 -15.805 1.00 80.62 128 ASN A O 1
ATOM 1054 N N . LYS A 1 129 ? 3.844 -6.757 -16.143 1.00 86.38 129 LYS A N 1
ATOM 1055 C CA . LYS A 1 129 ? 3.144 -7.074 -14.894 1.00 86.38 129 LYS A CA 1
ATOM 1056 C C . LYS A 1 129 ? 3.829 -6.490 -13.653 1.00 86.38 129 LYS A C 1
ATOM 1058 O O . LYS A 1 129 ? 3.133 -6.075 -12.732 1.00 86.38 129 LYS A O 1
ATOM 1063 N N . GLU A 1 130 ? 5.165 -6.423 -13.606 1.00 87.94 130 GLU A N 1
ATOM 1064 C CA . GLU A 1 130 ? 5.855 -5.873 -12.431 1.00 87.94 130 GLU A CA 1
ATOM 1065 C C . GLU A 1 130 ? 5.612 -4.367 -12.262 1.00 87.94 130 GLU A C 1
ATOM 1067 O O . GLU A 1 130 ? 5.532 -3.896 -11.130 1.00 87.94 130 GLU A O 1
ATOM 1072 N N . SER A 1 131 ? 5.404 -3.623 -13.353 1.00 81.00 131 SER A N 1
ATOM 1073 C CA . SER A 1 131 ? 5.035 -2.202 -13.301 1.00 81.00 131 SER A CA 1
ATOM 1074 C C . SER A 1 131 ? 3.675 -2.016 -12.614 1.00 81.00 131 SER A C 1
ATOM 1076 O O . SER A 1 131 ? 3.528 -1.172 -11.731 1.00 81.00 131 SER A O 1
ATOM 1078 N N . ILE A 1 132 ? 2.709 -2.897 -12.896 1.00 90.31 132 ILE A N 1
ATOM 1079 C CA . ILE A 1 132 ? 1.403 -2.913 -12.213 1.00 90.31 132 ILE A CA 1
ATOM 1080 C C . ILE A 1 132 ? 1.566 -3.217 -10.709 1.00 90.31 132 ILE A C 1
ATOM 1082 O O . ILE A 1 132 ? 0.797 -2.722 -9.883 1.00 90.31 132 ILE A O 1
ATOM 1086 N N . GLY A 1 133 ? 2.603 -3.972 -10.326 1.00 93.06 133 GLY A N 1
ATOM 1087 C CA . GLY A 1 133 ? 2.943 -4.253 -8.930 1.00 93.06 133 GLY A CA 1
ATOM 1088 C C . GLY A 1 133 ? 3.113 -2.990 -8.076 1.00 93.06 133 GLY A C 1
ATOM 1089 O O . GLY A 1 133 ? 2.636 -2.960 -6.939 1.00 93.06 133 GLY A O 1
ATOM 1090 N N . PHE A 1 134 ? 3.701 -1.919 -8.622 1.00 92.19 134 PHE A N 1
ATOM 1091 C CA . PHE A 1 134 ? 3.824 -0.637 -7.914 1.00 92.19 134 PHE A CA 1
ATOM 1092 C C . PHE A 1 134 ? 2.486 0.080 -7.731 1.00 92.19 134 PHE A C 1
ATOM 1094 O O . PHE A 1 134 ? 2.273 0.710 -6.697 1.00 92.19 134 PHE A O 1
ATOM 1101 N N . LEU A 1 135 ? 1.555 -0.056 -8.677 1.00 94.31 135 LEU A N 1
ATOM 1102 C CA . LEU A 1 135 ? 0.217 0.525 -8.546 1.00 94.31 135 LEU A CA 1
ATOM 1103 C C . LEU A 1 135 ? -0.613 -0.187 -7.481 1.00 94.31 135 LEU A C 1
ATOM 1105 O O . LEU A 1 135 ? -1.308 0.468 -6.711 1.00 94.31 135 LEU A O 1
ATOM 1109 N N . PHE A 1 136 ? -0.502 -1.515 -7.376 1.00 96.00 136 PHE A N 1
ATOM 1110 C CA . PHE A 1 136 ? -1.107 -2.244 -6.258 1.00 96.00 136 PHE A CA 1
ATOM 1111 C C . PHE A 1 136 ? -0.521 -1.807 -4.918 1.00 96.00 136 PHE A C 1
ATOM 1113 O O . PHE A 1 136 ? -1.267 -1.632 -3.957 1.00 96.00 136 PHE A O 1
ATOM 1120 N N . TYR A 1 137 ? 0.792 -1.577 -4.855 1.00 94.19 137 TYR A N 1
ATOM 1121 C CA . TYR A 1 137 ? 1.409 -1.038 -3.650 1.00 94.19 137 TYR A CA 1
ATOM 1122 C C . TYR A 1 137 ? 0.848 0.348 -3.297 1.00 94.19 137 TYR A C 1
ATOM 1124 O O . TYR A 1 137 ? 0.346 0.526 -2.187 1.00 94.19 137 TYR A O 1
ATOM 1132 N N . ALA A 1 138 ? 0.846 1.288 -4.249 1.00 93.62 138 ALA A N 1
ATOM 1133 C CA . ALA A 1 138 ? 0.280 2.623 -4.065 1.00 93.62 138 ALA A CA 1
ATOM 1134 C C . ALA A 1 138 ? -1.182 2.561 -3.602 1.00 93.62 138 ALA A C 1
ATOM 1136 O O . ALA A 1 138 ? -1.533 3.176 -2.600 1.00 93.62 138 ALA A O 1
ATOM 1137 N N . ARG A 1 139 ? -2.018 1.749 -4.262 1.00 96.19 139 ARG A N 1
ATOM 1138 C CA . ARG A 1 139 ? -3.435 1.593 -3.912 1.00 96.19 139 ARG A CA 1
ATOM 1139 C C . ARG A 1 139 ? -3.628 1.040 -2.506 1.00 96.19 139 ARG A C 1
ATOM 1141 O O . ARG A 1 139 ? -4.426 1.581 -1.742 1.00 96.19 139 ARG A O 1
ATOM 1148 N N . GLY A 1 140 ? -2.905 -0.026 -2.158 1.00 96.00 140 GLY A N 1
ATOM 1149 C CA . GLY A 1 140 ? -2.963 -0.617 -0.824 1.00 96.00 140 GLY A CA 1
ATOM 1150 C C . GLY A 1 140 ? -2.577 0.402 0.244 1.00 96.00 140 GLY A C 1
ATOM 1151 O O . GLY A 1 140 ? -3.283 0.572 1.234 1.00 96.00 140 GLY A O 1
ATOM 1152 N N . PHE A 1 141 ? -1.517 1.162 -0.004 1.00 92.81 141 PHE A N 1
ATOM 1153 C CA . PHE A 1 141 ? -1.064 2.207 0.900 1.00 92.81 141 PHE A CA 1
ATOM 1154 C C . PHE A 1 141 ? -2.080 3.353 1.057 1.00 92.81 141 PHE A C 1
ATOM 1156 O O . PHE A 1 141 ? -2.412 3.732 2.183 1.00 92.81 141 PHE A O 1
ATOM 1163 N N . THR A 1 142 ? -2.670 3.843 -0.037 1.00 94.81 142 THR A N 1
ATOM 1164 C CA . THR A 1 142 ? -3.731 4.864 0.016 1.00 94.81 142 THR A CA 1
ATOM 1165 C C . THR A 1 142 ? -4.947 4.381 0.812 1.00 94.81 142 THR A C 1
ATOM 1167 O O . THR A 1 142 ? -5.521 5.153 1.580 1.00 94.81 142 THR A O 1
ATOM 1170 N N . LYS A 1 143 ? -5.322 3.099 0.704 1.00 96.38 143 LYS A N 1
ATOM 1171 C CA . LYS A 1 143 ? -6.412 2.501 1.498 1.00 96.38 143 LYS A CA 1
ATOM 1172 C C . LYS A 1 143 ? -6.107 2.477 2.997 1.00 96.38 143 LYS A C 1
ATOM 1174 O O . LYS A 1 143 ? -7.001 2.761 3.793 1.00 96.38 143 LYS A O 1
ATOM 1179 N N . LEU A 1 144 ? -4.867 2.183 3.398 1.00 95.38 144 LEU A N 1
ATOM 1180 C CA . LEU A 1 144 ? -4.452 2.235 4.809 1.00 95.38 144 LEU A CA 1
ATOM 1181 C C . LEU A 1 144 ? -4.569 3.655 5.370 1.00 95.38 144 LEU A C 1
ATOM 1183 O O . LEU A 1 144 ? -5.138 3.860 6.442 1.00 95.38 144 LEU A O 1
ATOM 1187 N N . TYR A 1 145 ? -4.115 4.644 4.602 1.00 93.38 145 TYR A N 1
ATOM 1188 C CA . TYR A 1 145 ? -4.255 6.053 4.962 1.00 93.38 145 TYR A CA 1
ATOM 1189 C C . TYR A 1 145 ? -5.709 6.497 5.062 1.00 93.38 145 TYR A C 1
ATOM 1191 O O . TYR A 1 145 ? -6.097 7.149 6.030 1.00 93.38 145 TYR A O 1
ATOM 1199 N N . LEU A 1 146 ? -6.532 6.106 4.093 1.00 93.69 146 LEU A N 1
ATOM 1200 C CA . LEU A 1 146 ? -7.957 6.406 4.114 1.00 93.69 146 LEU A CA 1
ATOM 1201 C C . LEU A 1 146 ? -8.637 5.762 5.328 1.00 93.69 146 LEU A C 1
ATOM 1203 O O . LEU A 1 146 ? -9.447 6.415 5.976 1.00 93.69 146 LEU A O 1
ATOM 1207 N N . SER A 1 147 ? -8.249 4.539 5.698 1.00 93.69 147 SER A N 1
ATOM 1208 C CA . SER A 1 147 ? -8.742 3.863 6.907 1.00 93.69 147 SER A CA 1
ATOM 1209 C C . SER A 1 147 ? -8.443 4.675 8.172 1.00 93.69 147 SER A C 1
ATOM 1211 O O . SER A 1 147 ? -9.332 4.874 8.998 1.00 93.69 147 SER A O 1
ATOM 1213 N N . LYS A 1 148 ? -7.221 5.213 8.293 1.00 92.81 148 LYS A N 1
ATOM 1214 C CA . LYS A 1 148 ? -6.830 6.108 9.394 1.00 92.81 148 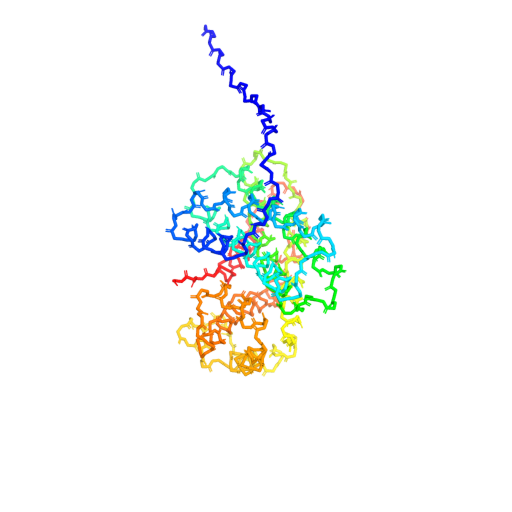LYS A CA 1
ATOM 1215 C C . LYS A 1 148 ? -7.671 7.377 9.436 1.00 92.81 148 LYS A C 1
ATOM 1217 O O . LYS A 1 148 ? -8.176 7.733 10.497 1.00 92.81 148 LYS A O 1
ATOM 1222 N N . GLN A 1 149 ? -7.857 8.042 8.297 1.00 89.69 149 GLN A N 1
ATOM 1223 C CA . GLN A 1 149 ? -8.621 9.290 8.274 1.00 89.69 149 GLN A CA 1
ATOM 1224 C C . GLN A 1 149 ? -10.108 9.076 8.551 1.00 89.69 149 GLN A C 1
ATOM 1226 O O . GLN A 1 149 ? -10.710 9.854 9.285 1.00 89.69 149 GLN A O 1
ATOM 1231 N N . LEU A 1 150 ? -10.693 7.989 8.048 1.00 89.25 150 LEU A N 1
ATOM 1232 C CA . LEU A 1 150 ? -12.076 7.628 8.356 1.00 89.25 150 LEU A CA 1
ATOM 1233 C C . LEU A 1 150 ? -12.254 7.291 9.839 1.00 89.25 150 LEU A C 1
ATOM 1235 O O . LEU A 1 150 ? -13.226 7.736 10.443 1.00 89.25 150 LEU A O 1
ATOM 1239 N N . LEU A 1 151 ? -11.298 6.584 10.450 1.00 88.88 151 LEU A N 1
ATOM 1240 C CA . LEU A 1 151 ? -11.337 6.300 11.884 1.00 88.88 151 LEU A CA 1
ATOM 1241 C C . LEU A 1 151 ? -11.216 7.580 12.724 1.00 88.88 151 LEU A C 1
ATOM 1243 O O . LEU A 1 151 ? -11.984 7.779 13.664 1.00 88.88 151 LEU A O 1
ATOM 1247 N N . ASN A 1 152 ? -10.303 8.481 12.354 1.00 84.81 152 ASN A N 1
ATOM 1248 C CA . ASN A 1 152 ? -10.176 9.784 13.001 1.00 84.81 152 ASN A CA 1
ATOM 1249 C C . ASN A 1 152 ? -11.460 10.608 12.853 1.00 84.81 152 ASN A C 1
ATOM 1251 O O . ASN A 1 152 ? -11.877 11.248 13.813 1.00 84.81 152 ASN A O 1
ATOM 1255 N N . ALA A 1 153 ? -12.129 10.556 11.698 1.00 81.44 153 ALA A N 1
ATOM 1256 C CA . ALA A 1 153 ? -13.356 11.313 11.435 1.00 81.44 153 ALA A CA 1
ATOM 1257 C C . ALA A 1 153 ? -14.492 10.995 12.392 1.00 81.44 153 ALA A C 1
ATOM 1259 O O . ALA A 1 153 ? -15.253 11.897 12.752 1.00 81.44 153 ALA A O 1
ATOM 1260 N N . ILE A 1 154 ? -14.556 9.749 12.860 1.00 77.25 154 ILE A N 1
ATOM 1261 C CA . ILE A 1 154 ? -15.543 9.327 13.847 1.00 77.25 154 ILE A CA 1
ATOM 1262 C C . ILE A 1 154 ? -15.373 10.135 15.136 1.00 77.25 154 ILE A C 1
ATOM 1264 O O . ILE A 1 154 ? -16.369 10.593 15.683 1.00 77.25 154 ILE A O 1
ATOM 1268 N N . VAL A 1 155 ? -14.138 10.410 15.569 1.00 69.75 155 VAL A N 1
ATOM 1269 C CA . VAL A 1 155 ? -13.837 11.149 16.812 1.00 69.75 155 VAL A CA 1
ATOM 1270 C C . VAL A 1 155 ? -14.340 12.598 16.769 1.00 69.75 155 VAL A C 1
ATOM 1272 O O . VAL A 1 155 ? -14.747 13.139 17.796 1.00 69.75 155 VAL A O 1
ATOM 1275 N N . TRP A 1 156 ? -14.365 13.230 15.594 1.00 62.38 156 TRP A N 1
ATOM 1276 C CA . TRP A 1 156 ? -14.696 14.653 15.463 1.00 62.38 156 TRP A CA 1
ATOM 1277 C C . TRP A 1 156 ? -16.199 14.947 15.359 1.00 62.38 156 TRP A C 1
ATOM 1279 O O . TRP A 1 156 ? -16.566 16.115 15.275 1.00 62.38 156 TRP A O 1
ATOM 1289 N N . LYS A 1 157 ? -17.081 13.930 15.368 1.00 62.00 157 LYS A N 1
ATOM 1290 C CA . LYS A 1 157 ? -18.559 14.053 15.244 1.00 62.00 157 LYS A CA 1
ATOM 1291 C C . LYS A 1 157 ? -19.068 14.847 14.023 1.00 62.00 157 LYS A C 1
ATOM 1293 O O . LYS A 1 157 ? -20.263 15.104 13.916 1.00 62.00 157 LYS A O 1
ATOM 1298 N N . GLN A 1 158 ? -18.184 15.248 13.112 1.00 54.06 158 GLN A N 1
ATOM 1299 C CA . GLN A 1 158 ? -18.483 16.133 11.981 1.00 54.06 158 GLN A CA 1
ATOM 1300 C C . GLN A 1 158 ? -18.801 15.373 10.686 1.00 54.06 158 GLN A C 1
ATOM 1302 O O . GLN A 1 158 ? -19.221 15.983 9.707 1.00 54.06 158 GLN A O 1
ATOM 1307 N N . TYR A 1 159 ? -18.642 14.047 10.678 1.00 57.34 159 TYR A N 1
ATOM 1308 C CA . TYR A 1 159 ? -18.824 13.207 9.496 1.00 57.34 159 TYR A CA 1
ATOM 1309 C C . TYR A 1 159 ? -19.669 11.975 9.822 1.00 57.34 159 TYR A C 1
ATOM 1311 O O . TYR A 1 159 ? -19.763 11.565 10.979 1.00 57.34 159 TYR A O 1
ATOM 131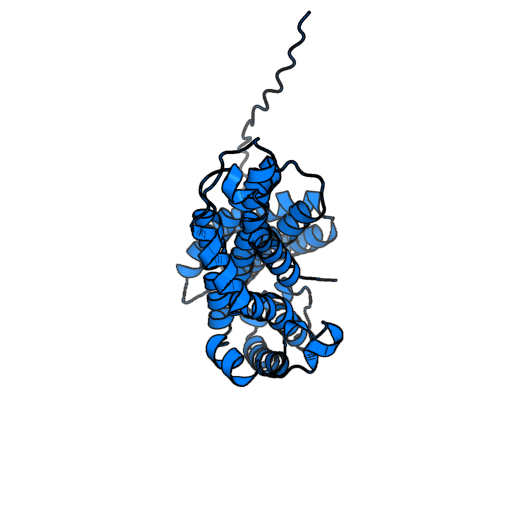9 N N . ILE A 1 160 ? -20.289 11.393 8.789 1.00 59.31 160 ILE A N 1
ATOM 1320 C CA . ILE A 1 160 ? -21.039 10.134 8.891 1.00 59.31 160 ILE A CA 1
ATOM 1321 C C . ILE A 1 160 ? -20.144 9.103 9.583 1.00 59.31 160 ILE A C 1
ATOM 1323 O O . ILE A 1 160 ? -19.051 8.810 9.095 1.00 59.31 160 ILE A O 1
ATOM 1327 N N . VAL A 1 161 ? -20.611 8.572 10.714 1.00 59.69 161 VAL A N 1
ATOM 1328 C CA . VAL A 1 161 ? -19.932 7.487 11.423 1.00 59.69 161 VAL A CA 1
ATOM 1329 C C . VAL A 1 161 ? -19.932 6.281 10.494 1.00 59.69 161 VAL A C 1
ATOM 1331 O O . VAL A 1 161 ? -20.979 5.684 10.249 1.00 59.69 161 VAL A O 1
ATOM 1334 N N . GLN A 1 162 ? -18.769 5.950 9.934 1.00 69.19 162 GLN A N 1
ATOM 1335 C CA . GLN A 1 162 ? -18.616 4.673 9.257 1.00 69.19 162 GLN A CA 1
ATOM 1336 C C . GLN A 1 162 ? -18.503 3.576 10.316 1.00 69.19 162 GLN A C 1
ATOM 1338 O O . GLN A 1 162 ? -17.726 3.734 11.261 1.00 69.19 162 GLN A O 1
ATOM 1343 N N . PRO A 1 163 ? -19.247 2.467 10.183 1.00 79.25 163 PRO A N 1
ATOM 1344 C CA . PRO A 1 163 ? -19.042 1.305 11.028 1.00 79.25 163 PRO A CA 1
ATOM 1345 C C . PRO A 1 163 ? -17.580 0.856 10.983 1.00 79.25 163 PRO A C 1
ATOM 1347 O O . PRO A 1 163 ? -16.961 0.826 9.917 1.00 79.25 163 PRO A O 1
ATOM 1350 N N . THR A 1 164 ? -17.037 0.429 12.124 1.00 85.81 164 THR A N 1
ATOM 1351 C CA . THR A 1 164 ? -15.660 -0.087 12.216 1.00 85.81 164 THR A CA 1
ATOM 1352 C C . THR A 1 164 ? -15.385 -1.190 11.198 1.00 85.81 164 THR A C 1
ATOM 1354 O O . THR A 1 164 ? -14.298 -1.272 10.629 1.00 85.81 164 THR A O 1
ATOM 1357 N N . ARG A 1 165 ? -16.402 -2.007 10.913 1.00 90.38 165 ARG A N 1
ATOM 1358 C CA . ARG A 1 165 ? -16.360 -3.057 9.898 1.00 90.38 165 ARG A CA 1
ATOM 1359 C C . ARG A 1 165 ? -15.950 -2.546 8.513 1.00 90.38 165 ARG A C 1
ATOM 1361 O O . ARG A 1 165 ? -15.172 -3.216 7.843 1.00 90.38 165 ARG A O 1
ATOM 1368 N N . ASP A 1 166 ? -16.416 -1.376 8.088 1.00 89.75 166 ASP A N 1
ATOM 1369 C CA . ASP A 1 166 ? -16.080 -0.827 6.767 1.00 89.75 166 ASP A CA 1
ATOM 1370 C C . ASP A 1 166 ? -14.617 -0.375 6.706 1.00 89.75 166 ASP A C 1
ATOM 1372 O O . ASP A 1 166 ? -13.922 -0.624 5.719 1.00 89.75 166 ASP A O 1
ATOM 1376 N N . ILE A 1 167 ? -14.116 0.197 7.803 1.00 91.81 167 ILE A N 1
ATOM 1377 C CA . ILE A 1 167 ? -12.704 0.562 7.961 1.00 91.81 167 ILE A CA 1
ATOM 1378 C C . ILE A 1 167 ? -11.830 -0.702 7.954 1.00 91.81 167 ILE A C 1
ATOM 1380 O O . ILE A 1 167 ? -10.814 -0.752 7.264 1.00 91.81 167 ILE A O 1
ATOM 1384 N N . ILE A 1 168 ? -12.241 -1.760 8.655 1.00 94.75 168 ILE A N 1
ATOM 1385 C CA . ILE A 1 168 ? -11.524 -3.044 8.670 1.00 94.75 168 ILE A CA 1
ATOM 1386 C C . ILE A 1 168 ? -11.536 -3.703 7.287 1.00 94.75 168 ILE A C 1
ATOM 1388 O O . ILE A 1 168 ? -10.501 -4.193 6.836 1.00 94.75 168 ILE A O 1
ATOM 1392 N N . ASN A 1 169 ? -12.660 -3.662 6.569 1.00 95.38 169 ASN A N 1
ATOM 1393 C CA . ASN A 1 169 ? -12.744 -4.148 5.191 1.00 95.38 169 ASN A CA 1
ATOM 1394 C C . ASN A 1 169 ? -11.777 -3.393 4.267 1.00 95.38 169 ASN A C 1
ATOM 1396 O O . ASN A 1 169 ? -11.176 -3.992 3.371 1.00 95.38 169 ASN A O 1
ATOM 1400 N N . LEU A 1 170 ? -11.591 -2.090 4.492 1.00 95.12 170 LEU A N 1
ATOM 1401 C CA . LEU A 1 170 ? -10.627 -1.283 3.754 1.00 95.12 170 LEU A CA 1
ATOM 1402 C C . LEU A 1 170 ? -9.177 -1.693 4.068 1.00 95.12 170 LEU A C 1
ATOM 1404 O O . LEU A 1 170 ? -8.381 -1.836 3.138 1.00 95.12 170 LEU A O 1
ATOM 1408 N N . VAL A 1 171 ? -8.855 -1.983 5.334 1.00 96.50 171 VAL A N 1
ATOM 1409 C CA . VAL A 1 171 ? -7.553 -2.543 5.750 1.00 96.50 171 VAL A CA 1
ATOM 1410 C C . VAL A 1 171 ? -7.316 -3.928 5.134 1.00 96.50 171 VAL A C 1
ATOM 1412 O O . VAL A 1 171 ? -6.246 -4.179 4.583 1.00 96.50 171 VAL A O 1
ATOM 1415 N N . ALA A 1 172 ? -8.312 -4.815 5.140 1.00 96.75 172 ALA A N 1
ATOM 1416 C CA . ALA A 1 172 ? -8.213 -6.134 4.509 1.00 96.75 172 ALA A CA 1
ATOM 1417 C C . ALA A 1 172 ? -8.027 -6.029 2.981 1.00 96.75 172 ALA A C 1
ATOM 1419 O O . ALA A 1 172 ? -7.239 -6.759 2.374 1.00 96.75 172 ALA A O 1
ATOM 1420 N N . SER A 1 173 ? -8.713 -5.073 2.348 1.00 97.38 173 SER A N 1
ATOM 1421 C CA . SER A 1 173 ? -8.542 -4.745 0.928 1.00 97.38 173 SER A CA 1
ATOM 1422 C C . SER A 1 173 ? -7.134 -4.221 0.630 1.00 97.38 173 SER A C 1
ATOM 1424 O O . SER A 1 173 ? -6.546 -4.586 -0.389 1.00 97.38 173 SER A O 1
ATOM 1426 N N . ALA A 1 174 ? -6.560 -3.417 1.529 1.00 97.19 174 ALA A N 1
ATOM 1427 C CA . ALA A 1 174 ? -5.177 -2.971 1.434 1.00 97.19 174 ALA A CA 1
ATOM 1428 C C . ALA A 1 174 ? -4.179 -4.128 1.566 1.00 97.19 174 ALA A C 1
ATOM 1430 O O . ALA A 1 174 ? -3.266 -4.242 0.753 1.00 97.19 174 ALA A O 1
ATOM 1431 N N . GLU A 1 175 ? -4.370 -5.025 2.538 1.00 96.75 175 GLU A N 1
ATOM 1432 C CA . GLU A 1 175 ? -3.529 -6.216 2.709 1.00 96.75 175 GLU A CA 1
ATOM 1433 C C . GLU A 1 175 ? -3.500 -7.066 1.429 1.00 96.75 175 GLU A C 1
ATOM 1435 O O . GLU A 1 175 ? -2.437 -7.501 0.976 1.00 96.75 175 GLU A O 1
ATOM 1440 N N . LYS A 1 176 ? -4.668 -7.263 0.805 1.00 97.19 176 LYS A N 1
ATOM 1441 C CA . LYS A 1 176 ? -4.787 -7.976 -0.470 1.00 97.19 176 LYS A CA 1
ATOM 1442 C C . LYS A 1 176 ? -3.989 -7.294 -1.580 1.00 97.19 176 LYS A C 1
ATOM 1444 O O . LYS A 1 176 ? -3.307 -7.985 -2.332 1.00 97.19 176 LYS A O 1
ATOM 1449 N N . ASP A 1 177 ? -4.046 -5.970 -1.675 1.00 97.62 177 ASP A N 1
ATOM 1450 C CA . ASP A 1 177 ? -3.280 -5.207 -2.664 1.00 97.62 177 ASP A CA 1
ATOM 1451 C C . ASP A 1 177 ? -1.769 -5.316 -2.432 1.00 97.62 177 ASP A C 1
ATOM 1453 O O . ASP A 1 177 ? -1.015 -5.552 -3.375 1.00 97.62 177 ASP A O 1
ATOM 1457 N N . LEU A 1 178 ? -1.316 -5.245 -1.179 1.00 96.06 178 LEU A N 1
ATOM 1458 C CA . LEU A 1 178 ? 0.091 -5.442 -0.826 1.00 96.06 178 LEU A CA 1
ATOM 1459 C C . LEU A 1 178 ? 0.580 -6.854 -1.196 1.00 96.06 178 LEU A C 1
ATOM 1461 O O . LEU A 1 178 ? 1.664 -7.004 -1.760 1.00 96.06 178 LEU A O 1
ATOM 1465 N N . LYS A 1 179 ? -0.232 -7.893 -0.959 1.00 95.62 179 LYS A N 1
ATOM 1466 C CA . LYS A 1 179 ? 0.052 -9.269 -1.412 1.00 95.62 179 LYS A CA 1
ATOM 1467 C C . LYS A 1 179 ? 0.044 -9.397 -2.938 1.00 95.62 179 LYS A C 1
ATOM 1469 O O . LYS A 1 179 ? 0.871 -10.105 -3.509 1.00 95.62 179 LYS A O 1
ATOM 1474 N N . GLN A 1 180 ? -0.865 -8.707 -3.624 1.00 95.38 180 GLN A N 1
ATOM 1475 C CA . GLN A 1 180 ? -0.871 -8.678 -5.086 1.00 95.38 180 GLN A CA 1
ATOM 1476 C C . GLN A 1 180 ? 0.384 -7.996 -5.626 1.00 95.38 180 GLN A C 1
ATOM 1478 O O . GLN A 1 180 ? 0.975 -8.512 -6.570 1.00 95.38 180 GLN A O 1
ATOM 1483 N N . SER A 1 181 ? 0.834 -6.901 -5.014 1.00 95.12 181 SER A N 1
ATOM 1484 C CA . SER A 1 181 ? 2.075 -6.220 -5.386 1.00 95.12 181 SER A CA 1
ATOM 1485 C C . SER A 1 181 ? 3.276 -7.174 -5.365 1.00 95.12 181 SER A C 1
ATOM 1487 O O . SER A 1 181 ? 3.947 -7.342 -6.384 1.00 95.12 181 SER A O 1
ATOM 1489 N N . THR A 1 182 ? 3.491 -7.896 -4.259 1.00 93.19 182 THR A N 1
ATOM 1490 C CA . THR A 1 182 ? 4.599 -8.866 -4.147 1.00 93.19 182 THR A CA 1
ATOM 1491 C C . THR A 1 182 ? 4.478 -9.995 -5.169 1.00 93.19 182 THR A C 1
ATOM 1493 O O . THR A 1 182 ? 5.460 -10.337 -5.833 1.00 93.19 182 THR A O 1
ATOM 1496 N N . SER A 1 183 ? 3.265 -10.507 -5.393 1.00 93.56 183 SER A N 1
ATOM 1497 C CA . SER A 1 183 ? 3.015 -11.527 -6.411 1.00 93.56 183 SER A CA 1
ATOM 1498 C C . SER A 1 183 ? 3.356 -11.052 -7.827 1.00 93.56 183 SER A C 1
ATOM 1500 O O . SER A 1 183 ? 3.870 -11.851 -8.612 1.00 93.56 183 SER A O 1
ATOM 1502 N N . HIS A 1 184 ? 3.102 -9.784 -8.174 1.00 92.94 184 HIS A N 1
ATOM 1503 C CA . HIS A 1 184 ? 3.455 -9.248 -9.494 1.00 92.94 184 HIS A CA 1
ATOM 1504 C C . HIS A 1 184 ? 4.969 -9.251 -9.697 1.00 92.94 184 HIS A C 1
ATOM 1506 O O . HIS A 1 184 ? 5.423 -9.663 -10.758 1.00 92.94 184 HIS A O 1
ATOM 1512 N N . PHE A 1 185 ? 5.744 -8.947 -8.652 1.00 91.00 185 PHE A N 1
ATOM 1513 C CA . PHE A 1 185 ? 7.206 -9.079 -8.636 1.00 91.00 185 PHE A CA 1
ATOM 1514 C C . PHE A 1 185 ? 7.713 -10.537 -8.627 1.00 91.00 185 PHE A C 1
ATOM 1516 O O . PHE A 1 185 ? 8.922 -10.788 -8.610 1.00 91.00 185 PHE A O 1
ATOM 1523 N N . GLY A 1 186 ? 6.811 -11.525 -8.634 1.00 90.31 186 GLY A N 1
ATOM 1524 C CA . GLY A 1 186 ? 7.144 -12.944 -8.521 1.00 90.31 186 GLY A CA 1
ATOM 1525 C C . GLY A 1 186 ? 7.716 -13.308 -7.150 1.00 90.31 186 GLY A C 1
ATOM 1526 O O . GLY A 1 186 ? 8.579 -14.183 -7.066 1.00 90.31 186 GLY A O 1
ATOM 1527 N N . ILE A 1 187 ? 7.280 -12.600 -6.108 1.00 90.56 187 ILE A N 1
ATOM 1528 C CA . ILE A 1 187 ? 7.685 -12.773 -4.716 1.00 90.56 187 ILE A CA 1
ATOM 1529 C C . ILE A 1 187 ? 6.467 -13.284 -3.943 1.00 90.56 187 ILE A C 1
ATOM 1531 O O . ILE A 1 187 ? 5.491 -12.565 -3.755 1.00 90.56 187 ILE A O 1
ATOM 1535 N N . ASP A 1 188 ? 6.529 -14.525 -3.471 1.00 89.69 188 ASP A N 1
ATOM 1536 C CA . ASP A 1 188 ? 5.470 -15.113 -2.648 1.00 89.69 188 ASP A CA 1
ATOM 1537 C C . ASP A 1 188 ? 5.685 -14.737 -1.175 1.00 89.69 188 ASP A C 1
ATOM 1539 O O . ASP A 1 188 ? 6.572 -15.269 -0.497 1.00 89.69 188 ASP A O 1
ATOM 1543 N N . TYR A 1 189 ? 4.875 -13.796 -0.685 1.00 89.75 189 TYR A N 1
ATOM 1544 C CA . TYR A 1 189 ? 4.930 -13.348 0.704 1.00 89.75 189 TYR A CA 1
ATOM 1545 C C . TYR A 1 189 ? 4.657 -14.485 1.700 1.00 89.75 189 TYR A C 1
ATOM 1547 O O . TYR A 1 189 ? 5.370 -14.596 2.697 1.00 89.75 189 TYR A O 1
ATOM 1555 N N . ASP A 1 190 ? 3.669 -15.346 1.453 1.00 88.62 190 ASP A N 1
ATOM 1556 C CA . ASP A 1 190 ? 3.279 -16.402 2.396 1.00 88.62 190 ASP A CA 1
ATOM 1557 C C . ASP A 1 190 ? 4.370 -17.478 2.501 1.00 88.62 190 ASP A C 1
ATOM 1559 O O . ASP A 1 190 ? 4.628 -18.026 3.575 1.00 88.62 190 ASP A O 1
ATOM 1563 N N . LYS A 1 191 ? 5.082 -17.744 1.402 1.00 87.44 191 LYS A N 1
ATOM 1564 C CA . LYS A 1 191 ? 6.251 -18.632 1.406 1.00 87.44 191 LYS A CA 1
ATOM 1565 C C . LYS A 1 191 ? 7.443 -18.020 2.140 1.00 87.44 191 LYS A C 1
ATOM 1567 O O . LYS A 1 191 ? 8.077 -18.690 2.959 1.00 87.44 191 LYS A O 1
ATOM 1572 N N . ILE A 1 192 ? 7.772 -16.760 1.852 1.00 83.12 192 ILE A N 1
ATOM 1573 C CA . ILE A 1 192 ? 8.926 -16.076 2.460 1.00 83.12 192 ILE A CA 1
ATOM 1574 C C . ILE A 1 192 ? 8.678 -15.862 3.953 1.00 83.12 192 ILE A C 1
ATOM 1576 O O . ILE A 1 192 ? 9.569 -16.119 4.759 1.00 83.12 192 ILE A O 1
ATOM 1580 N N . SER A 1 193 ? 7.461 -15.482 4.338 1.00 82.56 193 SER A N 1
ATOM 1581 C CA . SER A 1 193 ? 7.107 -15.250 5.737 1.00 82.56 193 SER A CA 1
ATOM 1582 C C . SER A 1 193 ? 7.288 -16.492 6.604 1.00 82.56 193 SER A C 1
ATOM 1584 O O . SER A 1 193 ? 7.979 -16.429 7.617 1.00 82.56 193 SER A O 1
ATOM 1586 N N . LYS A 1 194 ? 6.781 -17.646 6.158 1.00 81.44 194 LYS A N 1
ATOM 1587 C CA . LYS A 1 194 ? 6.972 -18.934 6.846 1.00 81.44 194 LYS A CA 1
ATOM 1588 C C . LYS A 1 194 ? 8.440 -19.344 6.965 1.00 81.44 194 LYS A C 1
ATOM 1590 O O . LYS A 1 194 ? 8.811 -20.019 7.917 1.00 81.44 194 LYS A O 1
ATOM 1595 N N . THR A 1 195 ? 9.263 -18.960 5.992 1.00 75.31 195 THR A N 1
ATOM 1596 C CA . THR A 1 195 ? 10.669 -19.382 5.913 1.00 75.31 195 THR A CA 1
ATOM 1597 C C . THR A 1 195 ? 11.600 -18.483 6.728 1.00 75.31 195 THR A C 1
ATOM 1599 O O . THR A 1 195 ? 12.606 -18.955 7.253 1.00 75.31 195 THR A O 1
ATOM 1602 N N . PHE A 1 196 ? 11.311 -17.182 6.807 1.00 69.25 196 PHE A N 1
ATOM 1603 C CA . PHE A 1 196 ? 12.278 -16.191 7.287 1.00 69.25 196 PHE A CA 1
ATOM 1604 C C . PHE A 1 196 ? 11.808 -15.348 8.469 1.00 69.25 196 PHE A C 1
ATOM 1606 O O . PHE A 1 196 ? 12.642 -14.681 9.075 1.00 69.25 196 PHE A O 1
ATOM 1613 N N . PHE A 1 197 ? 10.521 -15.361 8.820 1.00 68.44 197 PHE A N 1
ATOM 1614 C CA . PHE A 1 197 ? 10.013 -14.587 9.954 1.00 68.44 197 PHE A CA 1
ATOM 1615 C C . PHE A 1 197 ? 9.962 -15.400 11.246 1.00 68.44 197 PHE A C 1
ATOM 1617 O O . PHE A 1 197 ? 8.948 -15.447 11.937 1.00 68.44 197 PHE A O 1
ATOM 1624 N N . THR A 1 198 ? 11.083 -16.039 11.565 1.00 59.34 198 THR A N 1
ATOM 1625 C CA . THR A 1 198 ? 11.345 -16.607 12.894 1.00 59.34 198 THR A CA 1
ATOM 1626 C C . THR A 1 198 ? 11.795 -15.527 13.882 1.00 59.34 198 THR A C 1
ATOM 1628 O O . THR A 1 198 ? 11.553 -15.659 15.076 1.00 59.34 198 THR A O 1
ATOM 1631 N N . ASP A 1 199 ? 12.382 -14.438 13.372 1.00 52.78 199 ASP A N 1
ATOM 1632 C CA . ASP A 1 199 ? 12.848 -13.286 14.142 1.00 52.78 199 ASP A CA 1
ATOM 1633 C C . ASP A 1 199 ? 11.972 -12.067 13.834 1.00 52.78 199 ASP A C 1
ATOM 1635 O O . ASP A 1 199 ? 11.620 -11.821 12.678 1.00 52.78 199 ASP A O 1
ATOM 1639 N N . ASN A 1 200 ? 11.612 -11.301 14.866 1.00 67.31 200 ASN A N 1
ATOM 1640 C CA . ASN A 1 200 ? 10.738 -10.130 14.779 1.00 67.31 200 ASN A CA 1
ATOM 1641 C C . ASN A 1 200 ? 11.220 -9.115 13.723 1.00 67.31 200 ASN A C 1
ATOM 1643 O O . ASN A 1 200 ? 11.990 -8.209 14.037 1.00 67.31 200 ASN A O 1
ATOM 1647 N N . LEU A 1 201 ? 10.709 -9.205 12.491 1.00 71.06 201 LEU A N 1
ATOM 1648 C CA . LEU A 1 201 ? 11.046 -8.300 11.381 1.00 71.06 201 LEU A CA 1
ATOM 1649 C C . LEU A 1 201 ? 10.850 -6.817 11.747 1.00 71.06 201 LEU A C 1
ATOM 1651 O O . LEU A 1 201 ? 11.561 -5.947 11.249 1.00 71.06 201 LEU A O 1
ATOM 1655 N N . LEU A 1 202 ? 9.914 -6.539 12.656 1.00 70.56 202 LEU A N 1
ATOM 1656 C CA . LEU A 1 202 ? 9.620 -5.203 13.179 1.00 70.56 202 LEU A CA 1
ATOM 1657 C C . LEU A 1 202 ? 10.760 -4.603 14.017 1.00 70.56 202 LEU A C 1
ATOM 1659 O O . LEU A 1 202 ? 10.806 -3.390 14.172 1.00 70.56 202 LEU A O 1
ATOM 1663 N N . LEU A 1 203 ? 11.674 -5.422 14.548 1.00 68.81 203 LEU A N 1
ATOM 1664 C CA . LEU A 1 203 ? 12.833 -4.961 15.322 1.00 68.81 203 LEU A CA 1
ATOM 1665 C C . LEU A 1 203 ? 14.044 -4.634 14.438 1.00 68.81 203 LEU A C 1
ATOM 1667 O O . LEU A 1 203 ? 15.018 -4.056 14.917 1.00 68.81 203 LEU A O 1
ATOM 1671 N N . ILE A 1 204 ? 14.006 -4.998 13.151 1.00 69.19 204 ILE A N 1
ATOM 1672 C CA . ILE A 1 204 ? 15.084 -4.679 12.218 1.00 69.19 204 ILE A CA 1
ATOM 1673 C C . ILE A 1 204 ? 14.921 -3.223 11.781 1.00 69.19 204 ILE A C 1
ATOM 1675 O O . ILE A 1 204 ? 14.034 -2.884 10.991 1.00 69.19 204 ILE A O 1
ATOM 1679 N N . ASN A 1 205 ? 15.798 -2.362 12.293 1.00 70.31 205 ASN A N 1
ATOM 1680 C CA . ASN A 1 205 ? 15.902 -0.983 11.832 1.00 70.31 205 ASN A CA 1
ATOM 1681 C C . ASN A 1 205 ? 16.331 -0.921 10.355 1.00 70.31 205 ASN A C 1
ATOM 1683 O O . ASN A 1 205 ? 16.949 -1.845 9.818 1.00 70.31 205 ASN A O 1
ATOM 1687 N N . ASP A 1 206 ? 16.012 0.188 9.694 1.00 69.06 206 ASP A N 1
ATOM 1688 C CA . ASP A 1 206 ? 16.199 0.312 8.245 1.00 69.06 206 ASP A CA 1
ATOM 1689 C C . ASP A 1 206 ? 17.674 0.190 7.829 1.00 69.06 206 ASP A C 1
ATOM 1691 O O . ASP A 1 206 ? 17.978 -0.372 6.780 1.00 69.06 206 ASP A O 1
ATOM 1695 N N . SER A 1 207 ? 18.615 0.578 8.696 1.00 68.81 207 SER A N 1
ATOM 1696 C CA . SER A 1 207 ? 20.056 0.430 8.448 1.00 68.81 207 SER A CA 1
ATOM 1697 C C . SER A 1 207 ? 20.548 -1.025 8.442 1.00 68.81 207 SER A C 1
ATOM 1699 O O . SER A 1 207 ? 21.556 -1.327 7.799 1.00 68.81 207 SER A O 1
ATOM 1701 N N . ASN A 1 208 ? 19.839 -1.953 9.095 1.00 76.81 208 ASN A N 1
ATOM 1702 C CA . ASN A 1 208 ? 20.168 -3.380 9.078 1.00 76.81 208 ASN A CA 1
ATOM 1703 C C . ASN A 1 208 ? 19.279 -4.205 8.141 1.00 76.81 208 ASN A C 1
ATOM 1705 O O . ASN A 1 208 ? 19.531 -5.404 7.987 1.00 76.81 208 ASN A O 1
ATOM 1709 N N . ILE A 1 209 ? 18.299 -3.602 7.455 1.00 79.31 209 ILE A N 1
ATOM 1710 C CA . ILE A 1 209 ? 17.390 -4.352 6.577 1.00 79.31 209 ILE A CA 1
ATOM 1711 C C . ILE A 1 209 ? 18.138 -5.101 5.471 1.00 79.31 209 ILE A C 1
ATOM 1713 O O . ILE A 1 209 ? 17.770 -6.226 5.133 1.00 79.31 209 ILE A O 1
ATOM 1717 N N . LYS A 1 210 ? 19.256 -4.540 4.989 1.00 83.00 210 LYS A N 1
ATOM 1718 C CA . LYS A 1 210 ? 20.126 -5.148 3.967 1.00 83.00 210 LYS A CA 1
ATOM 1719 C C . LYS A 1 210 ? 20.720 -6.489 4.386 1.00 83.00 210 LYS A C 1
ATOM 1721 O O . LYS A 1 210 ? 21.073 -7.297 3.533 1.00 83.00 210 LYS A O 1
ATOM 1726 N N . LYS A 1 211 ? 20.840 -6.721 5.695 1.00 82.12 211 LYS A N 1
ATOM 1727 C CA . LYS A 1 211 ? 21.347 -7.969 6.278 1.00 82.12 211 LYS A CA 1
ATOM 1728 C C . LYS A 1 211 ? 20.236 -9.000 6.487 1.00 82.12 211 LYS A C 1
ATOM 1730 O O . LYS A 1 211 ? 20.524 -10.150 6.808 1.00 82.12 211 LYS A O 1
ATOM 1735 N N . SER A 1 212 ? 18.971 -8.611 6.322 1.00 82.50 212 SER A N 1
ATOM 1736 C CA . SER A 1 212 ? 17.839 -9.512 6.509 1.00 82.50 212 SER A CA 1
ATOM 1737 C C . SER A 1 212 ? 17.744 -10.531 5.364 1.00 82.50 212 SER A C 1
ATOM 1739 O O . SER A 1 212 ? 17.976 -10.223 4.191 1.00 82.50 212 SER A O 1
ATOM 1741 N N . LYS A 1 213 ? 17.365 -11.771 5.696 1.00 83.50 213 LYS A N 1
ATOM 1742 C CA . LYS A 1 213 ? 17.137 -12.832 4.700 1.00 83.50 213 LYS A CA 1
ATOM 1743 C C . LYS A 1 213 ? 16.046 -12.471 3.671 1.00 83.50 213 LYS A C 1
ATOM 1745 O O . LYS A 1 213 ? 16.277 -12.730 2.487 1.00 83.50 213 LYS A O 1
ATOM 1750 N N . PRO A 1 214 ? 14.912 -11.838 4.056 1.00 85.12 214 PRO A N 1
ATOM 1751 C CA . PRO A 1 214 ? 13.919 -11.354 3.098 1.00 85.12 214 PRO A CA 1
ATOM 1752 C C . PRO A 1 214 ? 14.517 -10.385 2.075 1.00 85.12 214 PRO A C 1
ATOM 1754 O O . PRO A 1 214 ? 14.346 -10.599 0.876 1.00 85.12 214 PRO A O 1
ATOM 1757 N N . TYR A 1 215 ? 15.295 -9.393 2.524 1.00 88.88 215 TYR A N 1
ATOM 1758 C CA . TYR A 1 215 ? 15.951 -8.446 1.622 1.00 88.88 215 TYR A CA 1
ATOM 1759 C C . TYR A 1 215 ? 16.878 -9.152 0.631 1.00 88.88 215 TYR A C 1
ATOM 1761 O O . TYR A 1 215 ? 16.818 -8.880 -0.563 1.00 88.88 215 TYR A O 1
ATOM 1769 N N . GLY A 1 216 ? 17.710 -10.093 1.094 1.00 87.94 216 GLY A N 1
ATOM 1770 C CA . GLY A 1 216 ? 18.609 -10.844 0.213 1.00 87.94 216 GLY A CA 1
ATOM 1771 C C . GLY A 1 216 ? 17.862 -11.616 -0.883 1.00 87.94 216 GLY A C 1
ATOM 1772 O O . GLY A 1 216 ? 18.270 -11.600 -2.048 1.00 87.94 216 GLY A O 1
ATOM 1773 N N . HIS A 1 217 ? 16.734 -12.242 -0.533 1.00 87.88 217 HIS A N 1
ATOM 1774 C CA . HIS A 1 217 ? 15.878 -12.945 -1.491 1.00 87.88 217 HIS A CA 1
ATOM 1775 C C . HIS A 1 217 ? 15.253 -11.987 -2.517 1.00 87.88 217 HIS A C 1
ATOM 1777 O O . HIS A 1 217 ? 15.336 -12.228 -3.724 1.00 87.88 217 HIS A O 1
ATOM 1783 N N . ILE A 1 218 ? 14.680 -10.878 -2.041 1.00 90.50 218 ILE A N 1
ATOM 1784 C CA . ILE A 1 218 ? 14.060 -9.844 -2.878 1.00 90.50 218 ILE A CA 1
ATOM 1785 C C . ILE A 1 218 ? 15.107 -9.210 -3.799 1.00 90.50 218 ILE A C 1
ATOM 1787 O O . ILE A 1 218 ? 14.886 -9.120 -5.002 1.00 90.50 218 ILE A O 1
ATOM 1791 N N . SER A 1 219 ? 16.285 -8.866 -3.278 1.00 91.25 219 SER A N 1
ATOM 1792 C CA . SER A 1 219 ? 17.378 -8.273 -4.050 1.00 91.25 219 SER A CA 1
ATOM 1793 C C . SER A 1 219 ? 17.845 -9.182 -5.176 1.00 91.25 219 SER A C 1
ATOM 1795 O O . SER A 1 219 ? 18.000 -8.717 -6.306 1.00 91.25 219 SER A O 1
ATOM 1797 N N . LYS A 1 220 ? 17.987 -10.490 -4.926 1.00 91.19 220 LYS A N 1
ATOM 1798 C CA . LYS A 1 220 ? 18.306 -11.454 -5.987 1.00 91.19 220 LYS A CA 1
ATOM 1799 C C . LYS A 1 220 ? 17.241 -11.446 -7.086 1.00 91.19 220 LYS A C 1
ATOM 1801 O O . LYS A 1 220 ? 17.591 -11.404 -8.262 1.00 91.19 220 LYS A O 1
ATOM 1806 N N . LYS A 1 221 ? 15.958 -11.446 -6.710 1.00 91.62 221 LYS A N 1
ATOM 1807 C CA . LYS A 1 221 ? 14.842 -11.393 -7.663 1.00 91.62 221 LYS A CA 1
ATOM 1808 C C . LYS A 1 221 ? 14.841 -10.089 -8.464 1.00 91.62 221 LYS A C 1
ATOM 1810 O O . LYS A 1 221 ? 14.716 -10.135 -9.685 1.00 91.62 221 LYS A O 1
ATOM 1815 N N . MET A 1 222 ? 15.039 -8.952 -7.798 1.00 91.50 222 MET A N 1
ATOM 1816 C CA . MET A 1 222 ? 15.094 -7.638 -8.437 1.00 91.50 222 MET A CA 1
ATOM 1817 C C . MET A 1 222 ? 16.250 -7.543 -9.429 1.00 91.50 222 MET A C 1
ATOM 1819 O O . MET A 1 222 ? 16.030 -7.073 -10.536 1.00 91.50 222 MET A O 1
ATOM 1823 N N . LYS A 1 223 ? 17.445 -8.051 -9.088 1.00 90.88 223 LYS A N 1
ATOM 1824 C CA . LYS A 1 223 ? 18.596 -8.095 -10.008 1.00 90.88 223 LYS A CA 1
ATOM 1825 C C . LYS A 1 223 ? 18.282 -8.822 -11.312 1.00 90.88 223 LYS A C 1
ATOM 1827 O O . LYS A 1 223 ? 18.735 -8.377 -12.355 1.00 90.88 223 LYS A O 1
ATOM 1832 N N . THR A 1 224 ? 17.523 -9.915 -11.257 1.00 90.81 224 THR A N 1
ATOM 1833 C CA . THR A 1 224 ? 17.088 -10.631 -12.464 1.00 90.81 224 THR A CA 1
ATOM 1834 C C . THR A 1 224 ? 16.087 -9.809 -13.272 1.00 90.81 224 THR A C 1
ATOM 1836 O O . THR A 1 224 ? 16.216 -9.722 -14.483 1.00 90.81 224 THR A O 1
ATOM 1839 N N . LEU A 1 225 ? 15.113 -9.174 -12.615 1.00 88.25 225 LEU A N 1
ATOM 1840 C CA . LEU A 1 225 ? 14.077 -8.396 -13.302 1.00 88.25 225 LEU A CA 1
ATOM 1841 C C . LEU A 1 225 ? 14.636 -7.155 -14.013 1.00 88.25 225 LEU A C 1
ATOM 1843 O O . LEU A 1 225 ? 14.235 -6.865 -15.132 1.00 88.25 225 LEU A O 1
ATOM 1847 N N . ILE A 1 226 ? 15.587 -6.443 -13.406 1.00 88.31 226 ILE A N 1
ATOM 1848 C CA . ILE A 1 226 ? 16.150 -5.212 -13.991 1.00 88.31 226 ILE A CA 1
ATOM 1849 C C . ILE A 1 226 ? 17.099 -5.455 -15.175 1.00 88.31 226 ILE A C 1
ATOM 1851 O O . ILE A 1 226 ? 17.601 -4.493 -15.748 1.00 88.31 226 ILE A O 1
ATOM 1855 N N . GLN A 1 227 ? 17.378 -6.712 -15.537 1.00 87.06 227 GLN A N 1
ATOM 1856 C CA . GLN A 1 227 ? 18.129 -7.028 -16.760 1.00 87.06 227 GLN A CA 1
ATOM 1857 C C . GLN A 1 227 ? 17.323 -6.703 -18.023 1.00 87.06 227 GLN A C 1
ATOM 1859 O O . GLN A 1 227 ? 17.901 -6.499 -19.086 1.00 87.06 227 GLN A O 1
ATOM 1864 N N . GLU A 1 228 ? 15.998 -6.632 -17.908 1.00 86.00 228 GLU A N 1
ATOM 1865 C CA . GLU A 1 228 ? 15.113 -6.250 -19.000 1.00 86.00 228 GLU A CA 1
ATOM 1866 C C . GLU A 1 228 ? 14.976 -4.711 -19.064 1.00 86.00 228 GLU A C 1
ATOM 1868 O O . GLU A 1 228 ? 14.521 -4.100 -18.088 1.00 86.00 228 GLU A O 1
ATOM 1873 N N . PRO A 1 229 ? 15.325 -4.055 -20.194 1.00 83.19 229 PRO A N 1
ATOM 1874 C CA . PRO A 1 229 ? 15.380 -2.589 -20.285 1.00 83.19 229 PRO A CA 1
ATOM 1875 C C . PRO A 1 229 ? 14.070 -1.867 -19.944 1.00 83.19 229 PRO A C 1
ATOM 1877 O O . PRO A 1 229 ? 14.084 -0.832 -19.278 1.00 83.19 229 PRO A O 1
ATOM 1880 N N . SER A 1 230 ? 12.926 -2.426 -20.352 1.00 78.25 230 SER A N 1
ATOM 1881 C CA . SER A 1 230 ? 11.601 -1.860 -20.057 1.00 78.25 230 SER A CA 1
ATOM 1882 C C . SER A 1 230 ? 11.304 -1.838 -18.554 1.00 78.25 230 SER A C 1
ATOM 1884 O O . SER A 1 230 ? 10.736 -0.875 -18.039 1.00 78.25 230 SER A O 1
ATOM 1886 N N . LYS A 1 231 ? 11.747 -2.869 -17.825 1.00 86.38 231 LYS A N 1
ATOM 1887 C CA . LYS A 1 231 ? 11.575 -2.984 -16.369 1.00 86.38 231 LYS A CA 1
ATOM 1888 C C . LYS A 1 231 ? 12.486 -2.018 -15.638 1.00 86.38 231 LYS A C 1
ATOM 1890 O O . LYS A 1 231 ? 12.035 -1.311 -14.740 1.00 86.38 231 LYS A O 1
ATOM 1895 N N . LEU A 1 232 ? 13.750 -1.964 -16.060 1.00 86.44 232 LEU A N 1
ATOM 1896 C CA . LEU A 1 232 ? 14.735 -1.040 -15.515 1.00 86.44 232 LEU A CA 1
ATOM 1897 C C . LEU A 1 232 ? 14.231 0.403 -15.584 1.00 86.44 232 LEU A C 1
ATOM 1899 O O . LEU A 1 232 ? 14.301 1.089 -14.574 1.00 86.44 232 LEU A O 1
ATOM 1903 N N . LYS A 1 233 ? 13.673 0.832 -16.723 1.00 83.88 233 LYS A N 1
ATOM 1904 C CA . LYS A 1 233 ? 13.142 2.191 -16.904 1.00 83.88 233 LYS A CA 1
ATOM 1905 C C . LYS A 1 233 ? 11.979 2.502 -15.959 1.00 83.88 233 LYS A C 1
ATOM 1907 O O . LYS A 1 233 ? 11.991 3.539 -15.307 1.00 83.88 233 LYS A O 1
ATOM 1912 N N . THR A 1 234 ? 10.974 1.625 -15.842 1.00 85.31 234 THR A N 1
ATOM 1913 C CA . THR A 1 234 ? 9.888 1.868 -14.871 1.00 85.31 234 THR A CA 1
ATOM 1914 C C . THR A 1 234 ? 10.455 1.965 -13.450 1.00 85.31 234 THR A C 1
ATOM 1916 O O . THR A 1 234 ? 10.083 2.849 -12.684 1.00 85.31 234 THR A O 1
ATOM 1919 N N . PHE A 1 235 ? 11.368 1.063 -13.088 1.00 89.50 235 PHE A N 1
ATOM 1920 C CA . PHE A 1 235 ? 11.892 0.990 -11.728 1.00 89.50 235 PHE A CA 1
ATOM 1921 C C . PHE A 1 235 ? 12.787 2.195 -11.422 1.00 89.50 235 PHE A C 1
ATOM 1923 O O . PHE A 1 235 ? 12.696 2.740 -10.325 1.00 89.50 235 PHE A O 1
ATOM 1930 N N . SER A 1 236 ? 13.602 2.639 -12.385 1.00 85.94 236 SER A N 1
ATOM 1931 C CA . SER A 1 236 ? 14.459 3.818 -12.253 1.00 85.94 236 SER A CA 1
ATOM 1932 C C . SER A 1 236 ? 13.640 5.080 -12.031 1.00 85.94 236 SER A C 1
ATOM 1934 O O . SER A 1 236 ? 13.976 5.857 -11.139 1.00 85.94 236 SER A O 1
ATOM 1936 N N . LEU A 1 237 ? 12.525 5.229 -12.757 1.00 83.44 237 LEU A N 1
ATOM 1937 C CA . LEU A 1 237 ? 11.582 6.323 -12.547 1.00 83.44 237 LEU A CA 1
ATOM 1938 C C . LEU A 1 237 ? 11.006 6.288 -11.127 1.00 83.44 237 LEU A C 1
ATOM 1940 O O . LEU A 1 237 ? 11.023 7.314 -10.464 1.00 83.44 237 LEU A O 1
ATOM 1944 N N . ILE A 1 238 ? 10.557 5.123 -10.642 1.00 86.00 238 ILE A N 1
ATOM 1945 C CA . ILE A 1 238 ? 9.946 4.949 -9.307 1.00 86.00 238 ILE A CA 1
ATOM 1946 C C . ILE A 1 238 ? 10.923 5.203 -8.150 1.00 86.00 238 ILE A C 1
ATOM 1948 O O . ILE A 1 238 ? 10.508 5.669 -7.090 1.00 86.00 238 ILE A O 1
ATOM 1952 N N . VAL A 1 239 ? 12.202 4.844 -8.299 1.00 84.94 239 VAL A N 1
ATOM 1953 C CA . VAL A 1 239 ? 13.203 5.025 -7.229 1.00 84.94 239 VAL A CA 1
ATOM 1954 C C . VAL A 1 239 ? 14.124 6.227 -7.436 1.00 84.94 239 VAL A C 1
ATOM 1956 O O . VAL A 1 239 ? 15.039 6.418 -6.629 1.00 84.94 239 VAL A O 1
ATOM 1959 N N . GLN A 1 240 ? 13.895 7.016 -8.493 1.00 82.94 240 GLN A N 1
ATOM 1960 C CA . GLN A 1 240 ? 14.709 8.171 -8.899 1.00 82.94 240 GLN A CA 1
ATOM 1961 C C . GLN A 1 240 ? 16.205 7.848 -8.999 1.00 82.94 240 GLN A C 1
ATOM 1963 O O . GLN A 1 240 ? 17.058 8.577 -8.494 1.00 82.94 240 GLN A O 1
ATOM 1968 N N . VAL A 1 241 ? 16.541 6.709 -9.608 1.00 82.19 241 VAL A N 1
ATOM 1969 C CA . VAL A 1 241 ? 17.938 6.325 -9.846 1.00 82.19 241 VAL A CA 1
ATOM 1970 C C . VAL A 1 241 ? 18.071 5.602 -11.171 1.00 82.19 241 VAL A C 1
ATOM 1972 O O . VAL A 1 241 ? 17.453 4.563 -11.360 1.00 82.19 241 VAL A O 1
ATOM 1975 N N . ASP A 1 242 ? 18.952 6.086 -12.041 1.00 71.88 242 ASP A N 1
ATOM 1976 C CA . ASP A 1 242 ? 19.108 5.539 -13.395 1.00 71.88 242 ASP A CA 1
ATOM 1977 C C . ASP A 1 242 ? 20.148 4.416 -13.498 1.00 71.88 242 ASP A C 1
ATOM 1979 O O . ASP A 1 242 ? 20.229 3.713 -14.504 1.00 71.88 242 ASP A O 1
ATOM 1983 N N . THR A 1 243 ? 20.948 4.202 -12.451 1.00 78.12 243 THR A N 1
ATOM 1984 C CA . THR A 1 243 ? 21.991 3.169 -12.442 1.00 78.12 243 THR A CA 1
ATOM 1985 C C . THR A 1 243 ? 21.420 1.808 -12.026 1.00 78.12 243 THR A C 1
ATOM 1987 O O . THR A 1 243 ? 20.992 1.657 -10.876 1.00 78.12 243 THR A O 1
ATOM 1990 N N . PRO A 1 244 ? 21.485 0.762 -12.880 1.00 76.38 244 PRO A N 1
ATOM 1991 C CA . PRO A 1 244 ? 20.939 -0.565 -12.563 1.00 76.38 244 PRO A CA 1
ATOM 1992 C C . PRO A 1 244 ? 21.456 -1.145 -11.239 1.00 76.38 244 PRO A C 1
ATOM 1994 O O . PRO A 1 244 ? 20.720 -1.788 -10.488 1.00 76.38 244 PRO A O 1
ATOM 1997 N N . THR A 1 245 ? 22.726 -0.877 -10.922 1.00 85.75 245 THR A N 1
ATOM 1998 C CA . THR A 1 245 ? 23.399 -1.314 -9.691 1.00 85.75 245 THR A CA 1
ATOM 1999 C C . THR A 1 245 ? 22.772 -0.744 -8.419 1.00 85.75 245 THR A C 1
ATOM 2001 O O . THR A 1 245 ? 22.883 -1.369 -7.365 1.00 85.75 245 THR A O 1
ATOM 2004 N N . LEU A 1 246 ? 22.090 0.399 -8.514 1.00 87.94 246 LEU A N 1
ATOM 2005 C CA . LEU A 1 246 ? 21.432 1.088 -7.405 1.00 87.94 246 LEU A CA 1
ATOM 2006 C C . LEU A 1 246 ? 19.906 0.901 -7.406 1.00 87.94 246 LEU A C 1
ATOM 2008 O O . LEU A 1 246 ? 19.303 0.879 -6.331 1.00 87.94 246 LEU A O 1
ATOM 2012 N N . VAL A 1 247 ? 19.290 0.671 -8.573 1.00 88.38 247 VAL A N 1
ATOM 2013 C CA . VAL A 1 247 ? 17.842 0.412 -8.698 1.00 88.38 247 VAL A CA 1
ATOM 2014 C C . VAL A 1 247 ? 17.420 -0.817 -7.898 1.00 88.38 247 VAL A C 1
ATOM 2016 O O . VAL A 1 247 ? 16.509 -0.740 -7.075 1.00 88.38 247 VAL A O 1
ATOM 2019 N N . SER A 1 248 ? 18.087 -1.961 -8.099 1.00 89.94 248 SER A N 1
ATOM 2020 C CA . SER A 1 248 ? 17.710 -3.198 -7.400 1.00 89.94 248 SER A CA 1
ATOM 2021 C C . SER A 1 248 ? 17.760 -3.048 -5.871 1.00 89.94 248 SER A C 1
ATOM 2023 O O . SER A 1 248 ? 16.769 -3.416 -5.233 1.00 89.94 248 SER A O 1
ATOM 2025 N N . PRO A 1 249 ? 18.839 -2.514 -5.262 1.00 89.94 249 PRO A N 1
ATOM 2026 C CA . PRO A 1 249 ? 18.870 -2.226 -3.831 1.00 89.94 249 PRO A CA 1
ATOM 2027 C C . PRO A 1 249 ? 17.716 -1.341 -3.350 1.00 89.94 249 PRO A C 1
ATOM 2029 O O . PRO A 1 249 ? 17.036 -1.734 -2.405 1.00 89.94 249 PRO A O 1
ATOM 2032 N N . LYS A 1 250 ? 17.437 -0.215 -4.022 1.00 89.31 250 LYS A N 1
ATOM 2033 C CA . LYS A 1 250 ? 16.367 0.713 -3.615 1.00 89.31 250 LYS A CA 1
ATOM 2034 C C . LYS A 1 250 ? 14.974 0.090 -3.695 1.00 89.31 250 LYS A C 1
ATOM 2036 O O . LYS A 1 250 ? 14.197 0.189 -2.750 1.00 89.31 250 LYS A O 1
ATOM 2041 N N . VAL A 1 251 ? 14.663 -0.617 -4.784 1.00 90.69 251 VAL A N 1
ATOM 2042 C CA . VAL A 1 251 ? 13.379 -1.331 -4.905 1.00 90.69 251 VAL A CA 1
ATOM 2043 C C . VAL A 1 251 ? 13.266 -2.422 -3.837 1.00 90.69 251 VAL A C 1
ATOM 2045 O O . VAL A 1 251 ? 12.205 -2.624 -3.251 1.00 90.69 251 VAL A O 1
ATOM 2048 N N . SER A 1 252 ? 14.370 -3.109 -3.536 1.00 91.12 252 SER A N 1
ATOM 2049 C CA . SER A 1 252 ? 14.386 -4.155 -2.509 1.00 91.12 252 SER A CA 1
ATOM 2050 C C . SER A 1 252 ? 14.177 -3.592 -1.107 1.00 91.12 252 SER A C 1
ATOM 2052 O O . SER A 1 252 ? 13.454 -4.202 -0.320 1.00 91.12 252 SER A O 1
ATOM 2054 N N . GLU A 1 253 ? 14.773 -2.441 -0.789 1.00 89.44 253 GLU A N 1
ATOM 2055 C CA . GLU A 1 253 ? 14.505 -1.710 0.454 1.00 89.44 253 GLU A CA 1
ATOM 2056 C C . GLU A 1 253 ? 13.032 -1.331 0.538 1.00 89.44 253 GLU A C 1
ATOM 2058 O O . GLU A 1 253 ? 12.394 -1.663 1.532 1.00 89.44 253 GLU A O 1
ATOM 2063 N N . LEU A 1 254 ? 12.473 -0.737 -0.520 1.00 89.00 254 LEU A N 1
ATOM 2064 C CA . LEU A 1 254 ? 11.070 -0.328 -0.562 1.00 89.00 254 LEU A CA 1
ATOM 2065 C C . LEU A 1 254 ? 10.126 -1.505 -0.278 1.00 89.00 254 LEU A C 1
ATOM 2067 O O . LEU A 1 254 ? 9.269 -1.419 0.601 1.00 89.00 254 LEU A O 1
ATOM 2071 N N . ILE A 1 255 ? 10.313 -2.636 -0.968 1.00 90.44 255 ILE A N 1
ATOM 2072 C CA . ILE A 1 255 ? 9.480 -3.831 -0.771 1.00 90.44 255 ILE A CA 1
ATOM 2073 C C . ILE A 1 255 ? 9.677 -4.402 0.640 1.00 90.44 255 ILE A C 1
ATOM 2075 O O . ILE A 1 255 ? 8.704 -4.760 1.306 1.00 90.44 255 ILE A O 1
ATOM 2079 N N . THR A 1 256 ? 10.920 -4.495 1.119 1.00 89.62 256 THR A N 1
A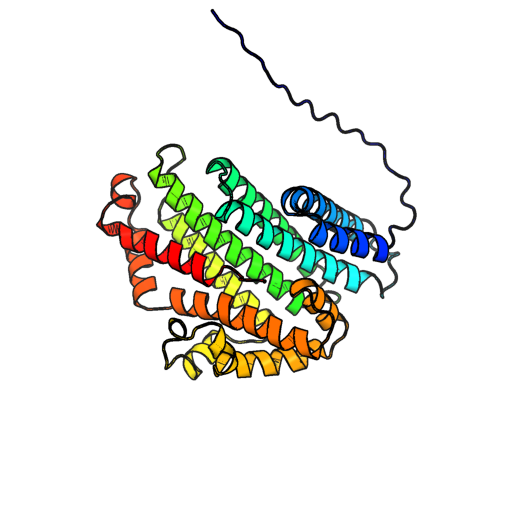TOM 2080 C CA . THR A 1 256 ? 11.199 -5.133 2.413 1.00 89.62 256 THR A CA 1
ATOM 2081 C C . THR A 1 256 ? 10.712 -4.274 3.583 1.00 89.62 256 THR A C 1
ATOM 2083 O O . THR A 1 256 ? 10.065 -4.790 4.495 1.00 89.62 256 THR A O 1
ATOM 2086 N N . ASN A 1 257 ? 10.991 -2.970 3.559 1.00 86.38 257 ASN A N 1
ATOM 2087 C CA . ASN A 1 257 ? 10.637 -2.055 4.640 1.00 86.38 257 ASN A CA 1
ATOM 2088 C C . ASN A 1 257 ? 9.149 -1.734 4.662 1.00 86.38 257 ASN A C 1
ATOM 2090 O O . ASN A 1 257 ? 8.571 -1.744 5.739 1.00 86.38 257 ASN A O 1
ATOM 2094 N N . HIS A 1 258 ? 8.513 -1.499 3.515 1.00 88.75 258 HIS A N 1
ATOM 2095 C CA . HIS A 1 258 ? 7.162 -0.932 3.527 1.00 88.75 258 HIS A CA 1
ATOM 2096 C C . HIS A 1 258 ? 6.072 -1.938 3.192 1.00 88.75 258 HIS A C 1
ATOM 2098 O O . HIS A 1 258 ? 4.974 -1.856 3.737 1.00 88.75 258 HIS A O 1
ATOM 2104 N N . ILE A 1 259 ? 6.358 -2.941 2.361 1.00 92.50 259 ILE A N 1
ATOM 2105 C CA . ILE A 1 259 ? 5.368 -3.975 2.039 1.00 92.50 259 ILE A CA 1
ATOM 2106 C C . ILE A 1 259 ? 5.474 -5.125 3.042 1.00 92.50 259 ILE A C 1
ATOM 2108 O O . ILE A 1 259 ? 4.491 -5.489 3.687 1.00 92.50 259 ILE A O 1
ATOM 2112 N N . PHE A 1 260 ? 6.672 -5.682 3.225 1.00 90.69 260 PHE A N 1
ATOM 2113 C CA . PHE A 1 260 ? 6.868 -6.874 4.054 1.00 90.69 260 PHE A CA 1
ATOM 2114 C C . PHE A 1 260 ? 6.667 -6.607 5.550 1.00 90.69 260 PHE A C 1
ATOM 2116 O O . PHE A 1 260 ? 5.993 -7.411 6.197 1.00 90.69 260 PHE A O 1
ATOM 2123 N N . LYS A 1 261 ? 7.184 -5.497 6.106 1.00 89.56 261 LYS A N 1
ATOM 2124 C CA . LYS A 1 261 ? 6.924 -5.134 7.516 1.00 89.56 261 LYS A CA 1
ATOM 2125 C C . LYS A 1 261 ? 5.440 -4.895 7.777 1.00 89.56 261 LYS A C 1
ATOM 2127 O O . LYS A 1 261 ? 4.910 -5.436 8.745 1.00 89.56 261 LYS A O 1
ATOM 2132 N N . THR A 1 262 ? 4.760 -4.172 6.889 1.00 93.06 262 THR A N 1
ATOM 2133 C CA . THR A 1 262 ? 3.318 -3.908 6.998 1.00 93.06 262 THR A CA 1
ATOM 2134 C C . THR A 1 262 ? 2.507 -5.199 6.952 1.00 93.06 262 THR A C 1
ATOM 2136 O O . THR A 1 262 ? 1.699 -5.455 7.843 1.00 93.06 262 THR A O 1
ATOM 2139 N N . LEU A 1 263 ? 2.769 -6.070 5.970 1.00 93.69 263 LEU A N 1
ATOM 2140 C CA . LEU A 1 263 ? 2.104 -7.369 5.878 1.00 93.69 263 LEU A CA 1
ATOM 2141 C C . LEU A 1 263 ? 2.392 -8.252 7.097 1.00 93.69 263 LEU A C 1
ATOM 2143 O O . LEU A 1 263 ? 1.480 -8.922 7.576 1.00 93.69 263 LEU A O 1
ATOM 2147 N N . TYR A 1 264 ? 3.629 -8.250 7.609 1.00 90.94 264 TYR A N 1
ATOM 2148 C CA . TYR A 1 264 ? 4.010 -8.999 8.812 1.00 90.94 264 TYR A CA 1
ATOM 2149 C C . TYR A 1 264 ? 3.259 -8.513 10.052 1.00 90.94 264 TYR A C 1
ATOM 2151 O O . TYR A 1 264 ? 2.731 -9.327 10.809 1.00 90.94 264 TYR A O 1
ATOM 2159 N N . PHE A 1 265 ? 3.154 -7.196 10.232 1.00 92.06 265 PHE A N 1
ATOM 2160 C CA . PHE A 1 265 ? 2.396 -6.600 11.324 1.00 92.06 265 PHE A CA 1
ATOM 2161 C C . PHE A 1 265 ? 0.909 -6.971 11.251 1.00 92.06 265 PHE A C 1
ATOM 2163 O O . PHE A 1 265 ? 0.376 -7.548 12.205 1.00 92.06 265 PHE A O 1
ATOM 2170 N N . LEU A 1 266 ? 0.273 -6.730 10.097 1.00 93.81 266 LEU A N 1
ATOM 2171 C CA . LEU A 1 266 ? -1.140 -7.040 9.856 1.00 93.81 266 LEU A CA 1
ATOM 2172 C C . LEU A 1 266 ? -1.456 -8.528 10.044 1.00 93.81 266 LEU A C 1
ATOM 2174 O O . LEU A 1 266 ? -2.515 -8.882 10.558 1.00 93.81 266 LEU A O 1
ATOM 2178 N N . ASN A 1 267 ? -0.522 -9.412 9.678 1.00 91.94 267 ASN A N 1
ATOM 2179 C CA . ASN A 1 267 ? -0.724 -10.851 9.793 1.00 91.94 267 ASN A CA 1
ATOM 2180 C C . ASN A 1 267 ? -0.472 -11.434 11.189 1.00 91.94 267 ASN A C 1
ATOM 2182 O O . ASN A 1 267 ? -0.743 -12.622 11.390 1.00 91.94 267 ASN A O 1
ATOM 2186 N N . SER A 1 268 ? -0.011 -10.631 12.152 1.00 90.88 268 SER A N 1
ATOM 2187 C CA . SER A 1 268 ? 0.223 -11.093 13.520 1.00 90.88 268 SER A CA 1
ATOM 2188 C C . SER A 1 268 ? -1.083 -11.471 14.233 1.00 90.88 268 SER A C 1
ATOM 2190 O O . SER A 1 268 ? -2.111 -10.805 14.096 1.00 90.88 268 SER A O 1
ATOM 2192 N N . ASN A 1 269 ? -1.041 -12.524 15.058 1.00 91.38 269 ASN A N 1
ATOM 2193 C CA . ASN A 1 269 ? -2.213 -13.001 15.808 1.00 91.38 269 ASN A CA 1
ATOM 2194 C C . ASN A 1 269 ? -2.832 -11.902 16.685 1.00 91.38 269 ASN A C 1
ATOM 2196 O O . ASN A 1 269 ? -4.052 -11.807 16.799 1.00 91.38 269 ASN A O 1
ATOM 2200 N N . ARG A 1 270 ? -1.987 -11.041 17.268 1.00 92.69 270 ARG A N 1
ATOM 2201 C CA . ARG A 1 270 ? -2.429 -9.896 18.069 1.00 92.69 270 ARG A CA 1
ATOM 2202 C C . ARG A 1 270 ? -3.244 -8.910 17.234 1.00 92.69 270 ARG A C 1
ATOM 2204 O O . ARG A 1 270 ? -4.329 -8.531 17.659 1.00 92.69 270 ARG A O 1
ATOM 2211 N N . VAL A 1 271 ? -2.739 -8.507 16.066 1.00 94.75 271 VAL A N 1
ATOM 2212 C CA . VAL A 1 271 ? -3.445 -7.561 15.190 1.00 94.75 271 VAL A CA 1
ATOM 2213 C C . VAL A 1 271 ? -4.752 -8.166 14.687 1.00 94.75 271 VAL A C 1
ATOM 2215 O O . VAL A 1 271 ? -5.792 -7.529 14.815 1.00 94.75 271 VAL A O 1
ATOM 2218 N N . LYS A 1 272 ? -4.741 -9.425 14.233 1.00 94.50 272 LYS A N 1
ATOM 2219 C CA . LYS A 1 272 ? -5.961 -10.130 13.802 1.00 94.50 272 LYS A CA 1
ATOM 2220 C C . LYS A 1 272 ? -7.026 -10.197 14.896 1.00 94.50 272 LYS A C 1
ATOM 2222 O O . LYS A 1 272 ? -8.198 -9.961 14.619 1.00 94.50 272 LYS A O 1
ATOM 2227 N N . SER A 1 273 ? -6.623 -10.469 16.137 1.00 96.06 273 SER A N 1
ATOM 2228 C CA . SER A 1 273 ? -7.537 -10.483 17.283 1.00 96.06 273 SER A CA 1
ATOM 2229 C C . SER A 1 273 ? -8.139 -9.102 17.567 1.00 96.06 273 SER A C 1
ATOM 2231 O O . SER A 1 273 ? -9.339 -9.008 17.821 1.00 96.06 273 SER A O 1
ATOM 2233 N N . ILE A 1 274 ? -7.337 -8.033 17.481 1.00 96.19 274 ILE A N 1
ATOM 2234 C CA . ILE A 1 274 ? -7.816 -6.655 17.661 1.00 96.19 274 ILE A CA 1
ATOM 2235 C C . ILE A 1 274 ? -8.825 -6.285 16.572 1.00 96.19 274 ILE A C 1
ATOM 2237 O O . ILE A 1 274 ? -9.908 -5.809 16.905 1.00 96.19 274 ILE A O 1
ATOM 2241 N N . LEU A 1 275 ? -8.495 -6.532 15.298 1.00 95.31 275 LEU A N 1
ATOM 2242 C CA . LEU A 1 275 ? -9.388 -6.243 14.174 1.00 95.31 275 LEU A CA 1
ATOM 2243 C C . LEU A 1 275 ? -10.710 -7.007 14.330 1.00 95.31 275 LEU A C 1
ATOM 2245 O O . LEU A 1 275 ? -11.763 -6.386 14.357 1.00 95.31 275 LEU A O 1
ATOM 2249 N N . SER A 1 276 ? -10.661 -8.322 14.560 1.00 94.75 276 SER A N 1
ATOM 2250 C CA . SER A 1 276 ? -11.868 -9.146 14.718 1.00 94.75 276 SER A CA 1
ATOM 2251 C C . SER A 1 276 ? -12.757 -8.705 15.887 1.00 94.75 276 SER A C 1
ATOM 2253 O O . SER A 1 276 ? -13.978 -8.676 15.750 1.00 94.75 276 SER A O 1
ATOM 2255 N N . ARG A 1 277 ? -12.181 -8.312 17.032 1.00 94.19 277 ARG A N 1
ATOM 2256 C CA . ARG A 1 277 ? -12.976 -7.762 18.144 1.00 94.19 277 ARG A CA 1
ATOM 2257 C C . ARG A 1 277 ? -13.664 -6.461 17.736 1.00 94.19 277 ARG A C 1
ATOM 2259 O O . ARG A 1 277 ? -14.829 -6.259 18.075 1.00 94.19 277 ARG A O 1
ATOM 2266 N N . ALA A 1 278 ? -12.936 -5.601 17.030 1.00 93.00 278 ALA A N 1
ATOM 2267 C CA . ALA A 1 278 ? -13.386 -4.269 16.676 1.00 93.00 278 ALA A CA 1
ATOM 2268 C C . ALA A 1 278 ? -14.511 -4.250 15.624 1.00 93.00 278 ALA A C 1
ATOM 2270 O O . ALA A 1 278 ? -15.284 -3.296 15.587 1.00 93.00 278 ALA A O 1
ATOM 2271 N N . GLU A 1 279 ? -14.669 -5.316 14.829 1.00 90.94 279 GLU A N 1
ATOM 2272 C CA . GLU A 1 279 ? -15.759 -5.459 13.845 1.00 90.94 279 GLU A CA 1
ATOM 2273 C C . GLU A 1 279 ? -17.161 -5.292 14.446 1.00 90.94 279 GLU A C 1
ATOM 2275 O O . GLU A 1 279 ? -18.081 -4.881 13.740 1.00 90.94 279 GLU A O 1
ATOM 2280 N N . ASN A 1 280 ? -17.320 -5.583 15.740 1.00 89.81 280 ASN A N 1
ATOM 2281 C CA . ASN A 1 280 ? -18.609 -5.529 16.426 1.00 89.81 280 ASN A CA 1
ATOM 2282 C C . ASN A 1 280 ? -18.987 -4.128 16.930 1.00 89.81 280 ASN A C 1
ATOM 2284 O O . ASN A 1 280 ? -20.116 -3.937 17.369 1.00 89.81 280 ASN A O 1
ATOM 2288 N N . PHE A 1 281 ? -18.078 -3.148 16.881 1.00 89.31 281 PHE A N 1
ATOM 2289 C CA . PHE A 1 281 ? -18.366 -1.786 17.331 1.00 89.31 281 PHE A CA 1
ATOM 2290 C C . PHE A 1 281 ? -19.032 -0.978 16.215 1.00 89.31 281 PHE A C 1
ATOM 2292 O O . PHE A 1 281 ? -18.410 -0.699 15.181 1.00 89.31 281 PHE A O 1
ATOM 2299 N N . VAL A 1 282 ? -20.289 -0.585 16.435 1.00 85.94 282 VAL A N 1
ATOM 2300 C CA . VAL A 1 282 ? -21.146 0.038 15.411 1.00 85.94 282 VAL A CA 1
ATOM 2301 C C . VAL A 1 282 ? -21.606 1.444 15.785 1.00 85.94 282 VAL A C 1
ATOM 2303 O O . VAL A 1 282 ? -21.867 2.254 14.898 1.00 85.94 282 VAL A O 1
ATOM 2306 N N . THR A 1 283 ? -21.681 1.759 17.077 1.00 85.62 283 THR A N 1
ATOM 2307 C CA . THR A 1 283 ? -22.074 3.085 17.575 1.00 85.62 283 THR A CA 1
ATOM 2308 C C . THR A 1 283 ? -20.863 3.973 17.849 1.00 85.62 283 THR A C 1
ATOM 2310 O O . THR A 1 283 ? -19.757 3.497 18.095 1.00 85.62 283 THR A O 1
ATOM 2313 N N . TYR A 1 284 ? -21.058 5.292 17.845 1.00 84.56 284 TYR A N 1
ATOM 2314 C CA . TYR A 1 284 ? -19.991 6.242 18.170 1.00 84.56 284 TYR A CA 1
ATOM 2315 C C . TYR A 1 284 ? -19.374 5.964 19.555 1.00 84.56 284 TYR A C 1
ATOM 2317 O O . TYR A 1 284 ? -18.150 5.985 19.710 1.00 84.56 284 TYR A O 1
ATOM 2325 N N . GLU A 1 285 ? -20.205 5.679 20.559 1.00 88.31 285 GLU A N 1
ATOM 2326 C CA . GLU A 1 285 ? -19.787 5.412 21.936 1.00 88.31 285 GLU A CA 1
ATOM 2327 C C . GLU A 1 285 ? -18.913 4.158 22.022 1.00 88.31 285 GLU A C 1
ATOM 2329 O O . GLU A 1 285 ? -17.869 4.173 22.671 1.00 88.31 285 GLU A O 1
ATOM 2334 N N . GLU A 1 286 ? -19.301 3.093 21.322 1.00 89.19 286 GLU A N 1
ATOM 2335 C CA . GLU A 1 286 ? -18.528 1.856 21.220 1.00 89.19 286 GLU A CA 1
ATOM 2336 C C . GLU A 1 286 ? -17.186 2.084 20.521 1.00 89.19 286 GLU A C 1
ATOM 2338 O O . GLU A 1 286 ? -16.138 1.674 21.028 1.00 89.19 286 GLU A O 1
ATOM 2343 N N . ILE A 1 287 ? -17.205 2.788 19.386 1.00 87.81 287 ILE A N 1
ATOM 2344 C CA . ILE A 1 287 ? -16.017 3.019 18.560 1.00 87.81 287 ILE A CA 1
ATOM 2345 C C . ILE A 1 287 ? -14.999 3.899 19.286 1.00 87.81 287 ILE A C 1
ATOM 2347 O O . ILE A 1 287 ? -13.799 3.650 19.190 1.00 87.81 287 ILE A O 1
ATOM 2351 N N . THR A 1 288 ? -15.457 4.903 20.032 1.00 87.25 288 THR A N 1
ATOM 2352 C CA . THR A 1 288 ? -14.589 5.818 20.794 1.00 87.25 288 THR A CA 1
ATOM 2353 C C . THR A 1 288 ? -14.284 5.329 22.214 1.00 87.25 288 THR A C 1
ATOM 2355 O O . THR A 1 288 ? -13.534 5.976 22.955 1.00 87.25 288 THR A O 1
ATOM 2358 N N . SER A 1 289 ? -14.826 4.171 22.603 1.00 90.19 289 SER A N 1
ATOM 2359 C CA . SER A 1 289 ? -14.618 3.590 23.925 1.00 90.19 289 SER A CA 1
ATOM 2360 C C . SER A 1 289 ? -13.149 3.235 24.179 1.00 90.19 289 SER A C 1
ATOM 2362 O O . SER A 1 289 ? -12.338 3.012 23.274 1.00 90.19 289 SER A O 1
ATOM 2364 N N . LYS A 1 290 ? -12.794 3.102 25.463 1.00 90.62 290 LYS A N 1
ATOM 2365 C CA . LYS A 1 290 ? -11.468 2.601 25.856 1.00 90.62 290 LYS A CA 1
ATOM 2366 C C . LYS A 1 290 ? -11.196 1.193 25.318 1.00 90.62 290 LYS A C 1
ATOM 2368 O O . LYS A 1 290 ? -10.034 0.870 25.086 1.00 90.62 290 LYS A O 1
ATOM 2373 N N . GLU A 1 291 ? -12.236 0.387 25.110 1.00 90.00 291 GLU A N 1
ATOM 2374 C CA . GLU A 1 291 ? -12.111 -0.984 24.611 1.00 90.00 291 GLU A CA 1
ATOM 2375 C C . GLU A 1 291 ? -11.659 -1.046 23.152 1.00 90.00 291 GLU A C 1
ATOM 2377 O O . GLU A 1 291 ? -10.960 -1.987 22.781 1.00 90.00 291 GLU A O 1
ATOM 2382 N N . ASN A 1 292 ? -11.994 -0.029 22.352 1.00 91.44 292 ASN A N 1
ATOM 2383 C CA . ASN A 1 292 ? -11.619 0.039 20.943 1.00 91.44 292 ASN A CA 1
ATOM 2384 C C . ASN A 1 292 ? -10.320 0.827 20.682 1.00 91.44 292 ASN A C 1
ATOM 2386 O O . ASN A 1 292 ? -9.812 0.836 19.565 1.00 91.44 292 ASN A O 1
ATOM 2390 N N . ARG A 1 293 ? -9.699 1.438 21.703 1.00 91.12 293 ARG A N 1
ATOM 2391 C CA . ARG A 1 293 ? -8.385 2.108 21.565 1.00 91.12 293 ARG A CA 1
ATOM 2392 C C . ARG A 1 293 ? -7.301 1.266 20.875 1.00 91.12 293 ARG A C 1
ATOM 2394 O O . ARG A 1 293 ? -6.523 1.846 20.119 1.00 91.12 293 ARG A O 1
ATOM 2401 N N . PRO A 1 294 ? -7.212 -0.064 21.084 1.00 95.19 294 PRO A N 1
ATOM 2402 C CA . PRO A 1 294 ? -6.240 -0.881 20.365 1.00 95.19 294 PRO A CA 1
ATOM 2403 C C . PRO A 1 294 ? -6.380 -0.815 18.837 1.00 95.19 294 PRO A C 1
ATOM 2405 O O . PRO A 1 294 ? -5.363 -0.907 18.156 1.00 95.19 294 PRO A O 1
ATOM 2408 N N . LEU A 1 295 ? -7.590 -0.618 18.294 1.00 93.94 295 LEU A N 1
ATOM 2409 C CA . LEU A 1 295 ? -7.808 -0.463 16.852 1.00 93.94 295 LEU A CA 1
ATOM 2410 C C . LEU A 1 295 ? -7.076 0.766 16.299 1.00 93.94 295 LEU A C 1
ATOM 2412 O O . LEU A 1 295 ? -6.402 0.661 15.276 1.00 93.94 295 LEU A O 1
ATOM 2416 N N . PHE A 1 296 ? -7.176 1.905 16.991 1.00 92.62 296 PHE A N 1
ATOM 2417 C CA . PHE A 1 296 ? -6.488 3.142 16.609 1.00 92.62 296 PHE A CA 1
ATOM 2418 C C . PHE A 1 296 ? -4.977 2.914 16.534 1.00 92.62 296 PHE A C 1
ATOM 2420 O O . PHE A 1 296 ? -4.367 3.187 15.506 1.00 92.62 296 PHE A O 1
ATOM 2427 N N . GLY A 1 297 ? -4.399 2.297 17.572 1.00 93.38 297 GLY A N 1
ATOM 2428 C CA . GLY A 1 297 ? -2.968 1.983 17.601 1.00 93.38 297 GLY A CA 1
ATOM 2429 C C . GLY A 1 297 ? -2.529 1.034 16.481 1.00 93.38 297 GLY A C 1
ATOM 2430 O O . GLY A 1 297 ? -1.463 1.221 15.901 1.00 93.38 297 GLY A O 1
ATOM 2431 N N . VAL A 1 298 ? -3.353 0.038 16.134 1.00 95.12 298 VAL A N 1
ATOM 2432 C CA . VAL A 1 298 ? -3.083 -0.852 14.994 1.00 95.12 298 VAL A CA 1
ATOM 2433 C C . VAL A 1 298 ? -3.080 -0.079 13.677 1.00 95.12 298 VAL A C 1
ATOM 2435 O O . VAL A 1 298 ? -2.169 -0.260 12.869 1.00 95.12 298 VAL A O 1
ATOM 2438 N N . ILE A 1 299 ? -4.074 0.775 13.438 1.00 94.00 299 ILE A N 1
ATOM 2439 C CA . ILE A 1 299 ? -4.169 1.537 12.188 1.00 94.00 299 ILE A CA 1
ATOM 2440 C C . ILE A 1 299 ? -3.034 2.560 12.075 1.00 94.00 299 ILE A C 1
ATOM 2442 O O . ILE A 1 299 ? -2.411 2.648 11.016 1.00 94.00 299 ILE A O 1
ATOM 2446 N N . ASP A 1 300 ? -2.701 3.256 13.163 1.00 91.94 300 ASP A N 1
ATOM 2447 C CA . ASP A 1 300 ? -1.571 4.186 13.207 1.00 91.94 300 ASP A CA 1
ATOM 2448 C C . ASP A 1 300 ? -0.249 3.485 12.893 1.00 91.94 300 ASP A C 1
ATOM 2450 O O . ASP A 1 300 ? 0.455 3.890 11.968 1.00 91.94 300 ASP A O 1
ATOM 2454 N N . GLN A 1 301 ? 0.043 2.377 13.577 1.00 92.44 301 GLN A N 1
ATOM 2455 C CA . GLN A 1 301 ? 1.274 1.623 13.351 1.00 92.44 301 GLN A CA 1
ATOM 2456 C C . GLN A 1 301 ? 1.347 1.040 11.930 1.00 92.44 301 GLN A C 1
ATOM 2458 O O . GLN A 1 301 ? 2.418 0.988 11.328 1.00 92.44 301 GLN A O 1
ATOM 2463 N N . THR A 1 302 ? 0.215 0.621 11.358 1.00 92.19 302 THR A N 1
ATOM 2464 C CA . THR A 1 302 ? 0.165 0.121 9.974 1.00 92.19 302 THR A CA 1
ATOM 2465 C C . THR A 1 302 ? 0.514 1.224 8.970 1.00 92.19 302 THR A C 1
ATOM 2467 O O . THR A 1 302 ? 1.254 0.987 8.013 1.00 92.19 302 THR A O 1
ATOM 2470 N N . VAL A 1 303 ? 0.011 2.440 9.193 1.00 90.69 303 VAL A N 1
ATOM 2471 C CA . VAL A 1 303 ? 0.329 3.622 8.383 1.00 90.69 303 VAL A CA 1
ATOM 2472 C C . VAL A 1 303 ? 1.807 4.005 8.512 1.00 90.69 303 VAL A C 1
ATOM 2474 O O . VAL A 1 303 ? 2.464 4.239 7.500 1.00 90.69 303 VAL A O 1
ATOM 2477 N N . GLU A 1 304 ? 2.358 4.001 9.725 1.00 88.44 304 GLU A N 1
ATOM 2478 C CA . GLU A 1 304 ? 3.772 4.320 9.966 1.00 88.44 304 GLU A CA 1
ATOM 2479 C C . GLU A 1 304 ? 4.727 3.344 9.273 1.00 88.44 304 GLU A C 1
ATOM 2481 O O . GLU A 1 304 ? 5.703 3.763 8.657 1.00 88.44 304 GLU A O 1
ATOM 2486 N N . LEU A 1 305 ? 4.433 2.042 9.320 1.00 88.25 305 LEU A N 1
ATOM 2487 C CA . LEU A 1 305 ? 5.259 1.025 8.662 1.00 88.25 305 LEU A CA 1
ATOM 2488 C C . LEU A 1 305 ? 5.224 1.126 7.132 1.00 88.25 305 LEU A C 1
ATOM 2490 O O . LEU A 1 305 ? 6.183 0.739 6.462 1.00 88.25 305 LEU A O 1
ATOM 2494 N N . SER A 1 306 ? 4.126 1.633 6.573 1.00 83.25 306 SER A N 1
ATOM 2495 C CA . SER A 1 306 ? 3.917 1.680 5.127 1.00 83.25 306 SER A CA 1
ATOM 2496 C C . SER A 1 306 ? 4.384 2.984 4.474 1.00 83.25 306 SER A C 1
ATOM 2498 O O . SER A 1 306 ? 4.535 3.010 3.257 1.00 83.25 306 SER A O 1
ATOM 2500 N N . LEU A 1 307 ? 4.685 4.025 5.258 1.00 77.88 307 LEU A N 1
ATOM 2501 C CA . LEU A 1 307 ? 5.258 5.294 4.801 1.00 77.88 307 LEU A CA 1
ATOM 2502 C C . LEU A 1 307 ? 6.664 5.105 4.211 1.00 77.88 307 LEU A C 1
ATOM 2504 O O . LEU A 1 307 ? 7.602 4.824 4.962 1.00 77.88 307 LEU A O 1
ATOM 2508 N N . PRO A 1 308 ? 6.860 5.317 2.896 1.00 65.31 308 PRO A N 1
ATOM 2509 C CA . PRO A 1 308 ? 8.194 5.316 2.325 1.00 65.31 308 PRO A CA 1
ATOM 2510 C C . PRO A 1 308 ? 8.982 6.523 2.828 1.00 65.31 308 PRO A C 1
ATOM 2512 O O . PRO A 1 308 ? 8.559 7.663 2.643 1.00 65.31 308 PRO A O 1
ATOM 2515 N N . GLN A 1 309 ? 10.148 6.283 3.424 1.00 58.88 309 GLN A N 1
ATOM 2516 C CA . GLN A 1 309 ? 11.139 7.332 3.658 1.00 58.88 309 GLN A CA 1
ATOM 2517 C C . GLN A 1 309 ? 12.031 7.423 2.418 1.00 58.88 309 GLN A C 1
ATOM 2519 O O . GLN A 1 309 ? 13.154 6.924 2.415 1.00 58.88 309 GLN A O 1
ATOM 2524 N N . ILE A 1 310 ? 11.516 7.987 1.322 1.00 49.94 310 ILE A N 1
ATOM 2525 C CA . ILE A 1 310 ? 12.383 8.324 0.187 1.00 49.94 310 ILE A CA 1
ATOM 2526 C C . ILE A 1 310 ? 13.068 9.640 0.557 1.00 49.94 310 ILE A C 1
ATOM 2528 O O . ILE A 1 310 ? 12.429 10.693 0.541 1.00 49.94 310 ILE A O 1
ATOM 2532 N N . GLN A 1 311 ? 14.325 9.517 0.994 1.00 42.22 311 GLN A N 1
ATOM 2533 C CA . GLN A 1 311 ? 15.285 10.615 1.134 1.00 42.22 311 GLN A CA 1
ATOM 2534 C C . GLN A 1 311 ? 15.759 11.080 -0.240 1.00 42.22 311 GLN A C 1
ATOM 2536 O O . GLN A 1 311 ? 16.013 10.198 -1.098 1.00 42.22 311 GLN A O 1
#

Radius of gyration: 21.13 Å; chains: 1; bounding box: 50×63×61 Å

Secondary structure (DSSP, 8-state):
----------------PPP-----HHHHHHHHHHHHHS-HHHHHHHHHHHHHHHHHHHHH-TTTS-HHHHHHHHHHHHHHHHHHHHHHHHHHHHS---HHHHHHHHHHHHHHHHHHHHHHHT-TTTS-HHHHHHHHHHHHHHHHHHHHHHHHHHHTTSS----HHHHHHHHHHHHHHHHHHHHHTT--HHHHHHHHTTS-GGG--GGGGGGSHHHHHHHHHHHHHTTSHHHHHHHHHHHT---HHHHHHHHHHHIIIIIIHHHHHHTSHHHHHHHHHHTT--SHHHHTSTTTHHHHHHHHHHHHHH-----

pLDDT: mean 76.45, std 19.73, range [22.72, 97.62]

Sequence (311 aa):
MFKKCSFLFLFTLFLTSPSFAQINTSEILNKYQDSILLGKEQFFNVVQEQTLMIIDTLQTDTENIPTLDRNEAYSILTASSFYNAYFSIQKVHYETLTLYDQVQILRNILQQIDSSILFLKTKPDLVNKESIGFLFYARGFTKLYLSKQLLNAIVWKQYIVQPTRDIINLVASAEKDLKQSTSHFGIDYDKISKTFFTDNLLLINDSNIKKSKPYGHISKKMKTLIQEPSKLKTFSLIVQVDTPTLVSPKVSELITNHIFKTLYFLNSNRVKSILSRAENFVTYEEITSKENRPLFGVIDQTVELSLPQIQ